Protein AF-A0A381J5M1-F1 (afdb_monomer)

pLDDT: mean 80.73, std 13.65, range [45.59, 96.25]

Sequence (325 aa):
MTDHTLWGILNHSKKQYETCSYYCNDKDKSRCNLIHEEKSCNSSGIMSLEFYENDLNDIVQHTKFDECWSVEAEVVNIADEIAQRHHDIEDGLEYNLILIDELVDEIKNSFKDCIIDEDKKRLEELKNKSKSIQLREYSAIIVNTLTSDVIRSSQERLESLKESLDIKTNENFYNNKIKIVNLSNKNCLNQLINFSPKVKREDKNFKKFLRDRVLNSFKAQRMDGVGNHIIKELFKAYIDNPQQLPDKTIISLYINLMSEGGLDEYKVNGKISVGKLRNKLQVDHNNRFRESNYINGLTRTICDYISGMTDRYAISEHRKLYNYK

Secondary structure (DSSP, 8-state):
--HHHHHHHHHHS-SEEEE-TTEEEETTEEEETTSSS--B-TTTTEEE-HHHHHHHHHHHHTS-GGG---HHHHHHHHHHHHHHHHHHHHHHHHTTSS-HHHHHHHHHHHSTTTS-HHHHHHHHHGGGS-HHHHHHHHHHHHHHHHHHHHHHHHHHHHHHHHHHTT--SHHHHHHTHHHHHHHH-TTTGGGTSS--HHHHHHHHHHHHHHIIIIITSHHHHHHHHHHHHHHHHHHHHHHH-GGGS-HHHHHHHHHHHS-TTTTGGGEETTEE-HHHHHHHHHHHHHHHTT-HHHHHHHHHHHHHHHHT--HHHHHHHHHHHH---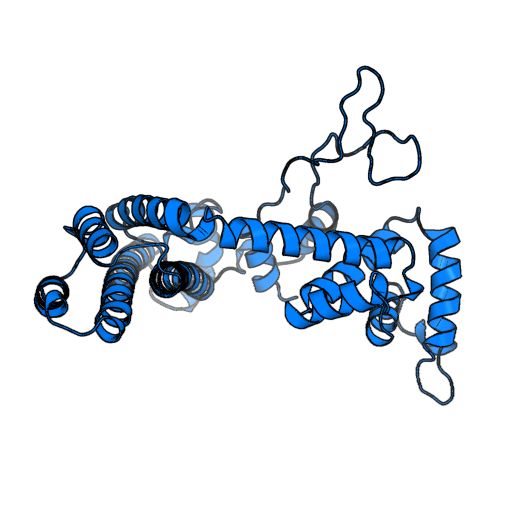

InterPro domains:
  IPR026875 Phosphohydrolase-associated domain [PF13286] (193-249)
  IPR026875 Phosphohydrolase-associated domain [PF13286] (281-320)

Foldseek 3Di:
DDLLVVLCCVLVDDQKDDFAPQFDPDPPARAGPVDPDRHGDPCNRIDGPVVCVPVVVVVVVPDPNLLSYDPVVLVVVLVVVLVVLLVLLLQCVVVVLDDLVRLLVLCCVLCVPQQDPVLVVVSVVLVPDDPVVSSVSSSVSSSCSQVVQLVVQLVVLVVVVCVVQVPDDPVSVSVCSNVVCVVQPSNRVSVNRHGDPSNVVSVVVVVVVSCVRRCVDPVNVVVVVVVVVLLVLLLVVCLVQVLVDDLVLLVQLCVQLDDPPPQVVQDDPNHGPSVVSSVVCVVCSVPVVVPPSSVVSSSVSSVVVSVPDDPVRSVVSSCVVPVPD

Radius of gyration: 25.66 Å; Cα contacts (8 Å, |Δi|>4): 251; chains: 1; bounding box: 63×53×66 Å

Structure (mmCIF, N/CA/C/O backbone):
data_AF-A0A381J5M1-F1
#
_entry.id   AF-A0A381J5M1-F1
#
loop_
_atom_site.group_PDB
_atom_site.id
_atom_site.type_symbol
_atom_site.label_atom_id
_atom_site.label_alt_id
_atom_site.label_comp_id
_atom_site.label_asym_id
_atom_site.label_entity_id
_atom_site.label_seq_id
_atom_site.pdbx_PDB_ins_code
_atom_site.Cartn_x
_atom_site.Cartn_y
_atom_site.Cartn_z
_atom_site.occupancy
_atom_site.B_iso_or_equiv
_atom_site.auth_seq_id
_atom_site.auth_comp_id
_atom_site.auth_asym_id
_atom_site.auth_atom_id
_atom_site.pdbx_PDB_model_num
ATOM 1 N N . MET A 1 1 ? 18.549 5.256 -2.650 1.00 63.69 1 MET A N 1
ATOM 2 C CA . MET A 1 1 ? 17.531 5.163 -1.575 1.00 63.69 1 MET A CA 1
ATOM 3 C C . MET A 1 1 ? 18.226 5.451 -0.258 1.00 63.69 1 MET A C 1
ATOM 5 O O . MET A 1 1 ? 19.412 5.169 -0.177 1.00 63.69 1 MET A O 1
ATOM 9 N N . THR A 1 2 ? 17.550 6.049 0.722 1.00 77.19 2 THR A N 1
ATOM 10 C CA . THR A 1 2 ? 18.156 6.265 2.046 1.00 77.19 2 THR A CA 1
ATOM 11 C C . THR A 1 2 ? 18.126 4.967 2.856 1.00 77.19 2 THR A C 1
ATOM 13 O O . THR A 1 2 ? 17.266 4.113 2.619 1.00 77.19 2 THR A O 1
ATOM 16 N N . ASP A 1 3 ? 19.016 4.835 3.840 1.00 77.62 3 ASP A N 1
ATOM 17 C CA . ASP A 1 3 ? 19.076 3.650 4.710 1.00 77.62 3 ASP A CA 1
ATOM 18 C C . ASP A 1 3 ? 17.757 3.418 5.468 1.00 77.62 3 ASP A C 1
ATOM 20 O O . ASP A 1 3 ? 17.333 2.282 5.652 1.00 77.62 3 ASP A O 1
ATOM 24 N N . HIS A 1 4 ? 17.042 4.494 5.819 1.00 78.31 4 HIS A N 1
ATOM 25 C CA . HIS A 1 4 ? 15.724 4.426 6.462 1.00 78.31 4 HIS A CA 1
ATOM 26 C C . HIS A 1 4 ? 14.651 3.849 5.528 1.00 78.31 4 HIS A C 1
ATOM 28 O O . HIS A 1 4 ? 13.838 3.027 5.944 1.00 78.31 4 HIS A O 1
ATOM 34 N N . THR A 1 5 ? 14.659 4.230 4.244 1.00 76.56 5 THR A N 1
ATOM 35 C CA . THR A 1 5 ? 13.740 3.655 3.248 1.00 76.56 5 THR A CA 1
ATOM 36 C C . THR A 1 5 ? 14.009 2.166 3.050 1.00 76.56 5 THR A C 1
ATOM 38 O O . THR A 1 5 ? 13.074 1.370 3.004 1.00 76.56 5 THR A O 1
ATOM 41 N N . LEU A 1 6 ? 15.283 1.778 2.965 1.00 73.44 6 LEU A N 1
ATOM 42 C CA . LEU A 1 6 ? 15.689 0.377 2.840 1.00 73.44 6 LEU A CA 1
ATOM 43 C C . LEU A 1 6 ? 15.287 -0.438 4.075 1.00 73.44 6 LEU A C 1
ATOM 45 O O . LEU A 1 6 ? 14.756 -1.540 3.929 1.00 73.44 6 LEU A O 1
ATOM 49 N N . TRP A 1 7 ? 15.467 0.128 5.273 1.00 77.44 7 TRP A N 1
ATOM 50 C CA . TRP A 1 7 ? 15.012 -0.471 6.525 1.00 77.44 7 TRP A CA 1
ATOM 51 C C . TRP A 1 7 ? 13.507 -0.715 6.535 1.00 77.44 7 TRP A C 1
ATOM 53 O O . TRP A 1 7 ? 13.072 -1.829 6.840 1.00 77.44 7 TRP A O 1
ATOM 63 N N . GLY A 1 8 ? 12.723 0.283 6.122 1.00 75.44 8 GLY A N 1
ATOM 64 C CA . GLY A 1 8 ? 11.273 0.161 6.024 1.00 75.44 8 GLY A CA 1
ATOM 65 C C . GLY A 1 8 ? 10.842 -0.945 5.055 1.00 75.44 8 GLY A C 1
ATOM 66 O O . GLY A 1 8 ? 10.082 -1.837 5.428 1.00 75.44 8 GLY A O 1
ATOM 67 N N . ILE A 1 9 ? 11.387 -0.955 3.833 1.00 74.06 9 ILE A N 1
ATOM 68 C CA . ILE A 1 9 ? 11.084 -1.997 2.836 1.00 74.06 9 ILE A CA 1
ATOM 69 C C . ILE A 1 9 ? 11.356 -3.389 3.417 1.00 74.06 9 ILE A C 1
ATOM 71 O O . ILE A 1 9 ? 10.528 -4.286 3.280 1.00 74.06 9 ILE A O 1
ATOM 75 N N . LEU A 1 10 ? 12.486 -3.567 4.099 1.00 72.62 10 LEU A N 1
ATOM 76 C CA . LEU A 1 10 ? 12.920 -4.867 4.596 1.00 72.62 10 LEU A CA 1
ATOM 77 C C . LEU A 1 10 ? 12.123 -5.420 5.778 1.00 72.62 10 LEU A C 1
ATOM 79 O O . LEU A 1 10 ? 11.992 -6.640 5.891 1.00 72.62 10 LEU A O 1
ATOM 83 N N . ASN A 1 11 ? 11.658 -4.548 6.671 1.00 72.94 11 ASN A N 1
ATOM 84 C CA . ASN A 1 11 ? 10.961 -4.960 7.891 1.00 72.94 11 ASN A CA 1
ATOM 85 C C . ASN A 1 11 ? 9.434 -4.963 7.727 1.00 72.94 11 ASN A C 1
ATOM 87 O O . ASN A 1 11 ? 8.755 -5.666 8.473 1.00 72.94 11 ASN A O 1
ATOM 91 N N . HIS A 1 12 ? 8.895 -4.252 6.730 1.00 70.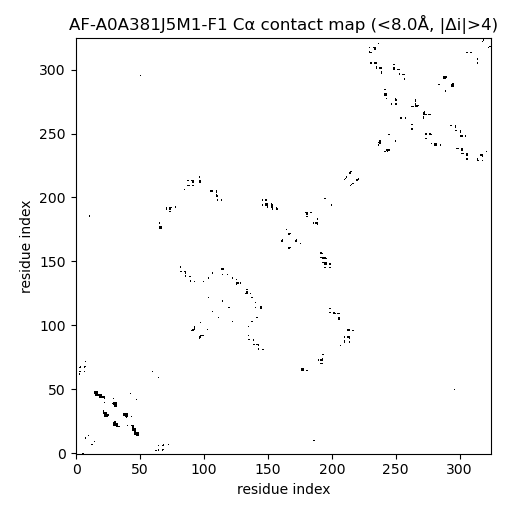12 12 HIS A N 1
ATOM 92 C CA . HIS A 1 12 ? 7.452 -4.212 6.462 1.00 70.12 12 HIS A CA 1
ATOM 93 C C . HIS A 1 12 ? 7.020 -5.001 5.211 1.00 70.12 12 HIS A C 1
ATOM 95 O O . HIS A 1 12 ? 5.828 -5.251 5.045 1.00 70.12 12 HIS A O 1
ATOM 101 N N . SER A 1 13 ? 7.947 -5.462 4.359 1.00 67.88 13 SER A N 1
ATOM 102 C CA . SER A 1 13 ? 7.616 -6.308 3.197 1.00 67.88 13 SER A CA 1
ATOM 103 C C . SER A 1 13 ? 7.874 -7.788 3.470 1.00 67.88 13 SER A C 1
ATOM 105 O O . SER A 1 13 ? 8.857 -8.172 4.107 1.00 67.88 13 SER A O 1
ATOM 107 N N . LYS A 1 14 ? 7.029 -8.661 2.913 1.00 64.62 14 LYS A N 1
ATOM 108 C CA . LYS A 1 14 ? 7.337 -10.096 2.858 1.00 64.62 14 LYS A CA 1
ATOM 109 C C . LYS A 1 14 ? 8.516 -10.314 1.907 1.00 64.62 14 LYS A C 1
ATOM 111 O O . LYS A 1 14 ? 8.480 -9.871 0.765 1.00 64.62 14 LYS A O 1
ATOM 116 N N . LYS A 1 15 ? 9.540 -11.037 2.365 1.00 61.69 15 LYS A N 1
ATOM 117 C CA . LYS A 1 15 ? 10.718 -11.400 1.550 1.00 61.69 15 LYS A CA 1
ATOM 118 C C . LYS A 1 15 ? 10.436 -12.502 0.521 1.00 61.69 15 LYS A C 1
ATOM 120 O O . LYS A 1 15 ? 11.218 -12.709 -0.399 1.00 61.69 15 LYS A O 1
ATOM 125 N N . GLN A 1 16 ? 9.319 -13.207 0.688 1.00 57.69 16 GLN A N 1
ATOM 126 C CA . GLN A 1 16 ? 8.879 -14.298 -0.174 1.00 57.69 16 GLN A CA 1
ATOM 127 C C . GLN A 1 16 ? 7.545 -13.927 -0.820 1.00 57.69 16 GLN A C 1
ATOM 129 O O . GLN A 1 16 ? 6.643 -13.431 -0.136 1.00 57.69 16 GLN A O 1
ATOM 134 N N . TYR A 1 17 ? 7.429 -14.169 -2.125 1.00 60.72 17 TYR A N 1
ATOM 135 C CA . TYR A 1 17 ? 6.159 -14.079 -2.838 1.00 60.72 17 TYR A CA 1
ATOM 136 C C . TYR A 1 17 ? 5.308 -15.343 -2.606 1.00 60.72 17 TYR A C 1
ATOM 138 O O . TYR A 1 17 ? 5.774 -16.337 -2.046 1.00 60.72 17 TYR A O 1
ATOM 146 N N . GLU A 1 18 ? 4.045 -15.301 -3.036 1.00 57.84 18 GLU A N 1
ATOM 147 C CA . GLU A 1 18 ? 3.166 -16.473 -3.096 1.00 57.84 18 GLU A CA 1
ATOM 148 C C . GLU A 1 18 ? 3.733 -17.560 -4.029 1.00 57.84 18 GLU A C 1
ATOM 150 O O . GLU A 1 18 ? 4.645 -17.329 -4.828 1.00 57.84 18 GLU A O 1
ATOM 155 N N . THR A 1 19 ? 3.215 -18.784 -3.930 1.00 56.62 19 THR A N 1
ATOM 156 C CA . THR A 1 19 ? 3.676 -19.880 -4.785 1.00 56.62 19 THR A CA 1
ATOM 157 C C . THR A 1 19 ? 3.413 -19.572 -6.263 1.00 56.62 19 THR A C 1
ATOM 159 O O . THR A 1 19 ? 2.358 -19.070 -6.654 1.00 56.62 19 THR A O 1
ATOM 162 N N . CYS A 1 20 ? 4.398 -19.858 -7.113 1.00 58.09 20 CYS A N 1
ATOM 163 C CA . CYS A 1 20 ? 4.333 -19.613 -8.546 1.00 58.09 20 CYS A CA 1
ATOM 164 C C . CYS A 1 20 ? 3.211 -20.449 -9.177 1.00 58.09 20 CYS A C 1
ATOM 166 O O . CYS A 1 20 ? 3.307 -21.671 -9.268 1.00 58.09 20 CYS A O 1
ATOM 168 N N . SER A 1 21 ? 2.172 -19.782 -9.682 1.00 55.50 21 SER A N 1
ATOM 169 C CA . SER A 1 21 ? 1.040 -20.424 -10.371 1.00 55.50 21 SER A CA 1
ATOM 170 C C . SER A 1 21 ? 1.404 -21.056 -11.723 1.00 55.50 21 SER A C 1
ATOM 172 O O . SER A 1 21 ? 0.620 -21.826 -12.271 1.00 55.50 21 SER A O 1
ATOM 174 N N . TYR A 1 22 ? 2.595 -20.764 -12.253 1.00 55.78 22 TYR A N 1
ATOM 175 C CA . TYR A 1 22 ? 3.130 -21.327 -13.498 1.00 55.78 22 TYR A CA 1
ATOM 176 C C . TYR A 1 22 ? 4.069 -22.523 -13.272 1.00 55.78 22 TYR A C 1
ATOM 178 O O . TYR A 1 22 ? 4.628 -23.041 -14.241 1.00 55.78 22 TYR A O 1
ATOM 186 N N . TYR A 1 23 ? 4.259 -22.940 -12.015 1.00 55.88 23 TYR A N 1
ATOM 187 C CA . TYR A 1 23 ? 5.015 -24.134 -11.649 1.00 55.88 23 TYR A CA 1
ATOM 188 C C . TYR A 1 23 ? 4.127 -25.374 -11.785 1.00 55.88 23 TYR A C 1
ATOM 190 O O . TYR A 1 23 ? 3.150 -25.528 -11.052 1.00 55.88 23 TYR A O 1
ATOM 198 N N . CYS A 1 24 ? 4.474 -26.276 -12.706 1.00 57.28 24 CYS A N 1
ATOM 199 C CA . CYS A 1 24 ? 3.825 -27.581 -12.815 1.00 57.28 24 CYS A CA 1
ATOM 200 C C . CYS A 1 24 ? 4.766 -28.673 -12.296 1.00 57.28 24 CYS A C 1
ATOM 202 O O . CYS A 1 24 ? 5.869 -28.851 -12.820 1.00 57.28 24 CYS A O 1
ATOM 204 N N . ASN A 1 25 ? 4.324 -29.407 -11.272 1.00 55.62 25 ASN A N 1
ATOM 205 C CA . ASN A 1 25 ? 5.066 -30.527 -10.701 1.00 55.62 25 ASN A CA 1
ATOM 206 C C . ASN A 1 25 ? 4.658 -31.832 -11.404 1.00 55.62 25 ASN A C 1
ATOM 208 O O . ASN A 1 25 ? 3.949 -32.661 -10.837 1.00 55.62 25 ASN A O 1
ATOM 212 N N . ASP A 1 26 ? 5.060 -31.993 -12.665 1.00 54.69 26 ASP A N 1
ATOM 213 C CA . ASP A 1 26 ? 4.953 -33.287 -13.342 1.00 54.69 26 ASP A CA 1
ATOM 214 C C . ASP A 1 26 ? 6.116 -34.178 -12.915 1.00 54.69 26 ASP A C 1
ATOM 216 O O . ASP A 1 26 ? 7.247 -33.705 -12.807 1.00 54.69 26 ASP A O 1
ATOM 220 N N . LYS A 1 27 ? 5.826 -35.468 -12.709 1.00 53.03 27 LYS A N 1
ATOM 221 C CA . LYS A 1 27 ? 6.643 -36.474 -12.002 1.00 53.03 27 LYS A CA 1
ATOM 222 C C . LYS A 1 27 ? 8.122 -36.611 -12.405 1.00 53.03 27 LYS A C 1
ATOM 224 O O . LYS A 1 27 ? 8.835 -37.272 -11.667 1.00 53.03 27 LYS A O 1
ATOM 229 N N . ASP A 1 28 ? 8.591 -35.955 -13.467 1.00 51.28 28 ASP A N 1
ATOM 230 C CA . ASP A 1 28 ? 10.002 -35.957 -13.880 1.00 51.28 28 ASP A CA 1
ATOM 231 C C . ASP A 1 28 ? 10.559 -34.594 -14.357 1.00 51.28 28 ASP A C 1
ATOM 233 O O . ASP A 1 28 ? 11.737 -34.513 -14.705 1.00 51.28 28 ASP A O 1
ATOM 237 N N . LYS A 1 29 ? 9.774 -33.500 -14.385 1.00 53.34 29 LYS A N 1
ATOM 238 C CA . LYS A 1 29 ? 10.274 -32.162 -14.779 1.00 53.34 29 LYS A CA 1
ATOM 239 C C . LYS A 1 29 ? 9.468 -31.026 -14.132 1.00 53.34 29 LYS A C 1
ATOM 241 O O . LYS A 1 29 ? 8.323 -30.784 -14.509 1.00 53.34 29 LYS A O 1
ATOM 246 N N . SER A 1 30 ? 10.114 -30.253 -13.257 1.00 56.00 30 SER A N 1
ATOM 247 C CA . SER A 1 30 ? 9.636 -28.961 -12.738 1.00 56.00 30 SER A CA 1
ATOM 248 C C . SER A 1 30 ? 9.525 -27.923 -13.862 1.00 56.00 30 SER A C 1
ATOM 250 O O . SER A 1 30 ? 10.460 -27.166 -14.072 1.00 56.00 30 SER A O 1
ATOM 252 N N . ARG A 1 31 ? 8.449 -27.868 -14.647 1.00 55.91 31 ARG A N 1
ATOM 253 C CA . ARG A 1 31 ? 8.387 -26.962 -15.816 1.00 55.91 31 ARG A CA 1
ATOM 254 C C . ARG A 1 31 ? 7.888 -25.562 -15.441 1.00 55.91 31 ARG A C 1
ATOM 256 O O . ARG A 1 31 ? 6.962 -25.424 -14.644 1.00 55.91 31 ARG A O 1
ATOM 263 N N . CYS A 1 32 ? 8.515 -24.536 -16.024 1.00 58.38 32 CYS A N 1
ATOM 264 C CA . CYS A 1 32 ? 8.128 -23.128 -15.898 1.00 58.38 32 CYS A CA 1
ATOM 265 C C . CYS A 1 32 ? 7.391 -22.667 -17.164 1.00 58.38 32 CYS A C 1
ATOM 267 O O . CYS A 1 32 ? 8.016 -22.534 -18.211 1.00 58.38 32 CYS A O 1
ATOM 269 N N . ASN A 1 33 ? 6.093 -22.362 -17.073 1.00 54.97 33 ASN A N 1
ATOM 270 C CA . ASN A 1 33 ? 5.303 -21.928 -18.241 1.00 54.97 33 ASN A CA 1
ATOM 271 C C . ASN A 1 33 ? 5.584 -20.482 -18.710 1.00 54.97 33 ASN A C 1
ATOM 273 O O . ASN A 1 33 ? 5.031 -20.053 -19.719 1.00 54.97 33 ASN A O 1
ATOM 277 N N . LEU A 1 34 ? 6.413 -19.719 -17.990 1.00 53.16 34 LEU A N 1
ATOM 278 C CA . LEU A 1 34 ? 6.858 -18.381 -18.407 1.00 53.16 34 LEU A CA 1
ATOM 279 C C . LEU A 1 34 ? 8.016 -18.444 -19.412 1.00 53.16 34 LEU A C 1
ATOM 281 O O . LEU A 1 34 ? 8.127 -17.590 -20.289 1.00 53.16 34 LEU A O 1
ATOM 285 N N . ILE A 1 35 ? 8.873 -19.460 -19.308 1.00 54.84 35 ILE A N 1
ATOM 286 C CA . ILE A 1 35 ? 10.046 -19.608 -20.169 1.00 54.84 35 ILE A CA 1
ATOM 287 C C . ILE A 1 35 ? 9.647 -20.517 -21.330 1.00 54.84 35 ILE A C 1
ATOM 289 O O . ILE A 1 35 ? 9.246 -21.655 -21.123 1.00 54.84 35 ILE A O 1
ATOM 293 N N . HIS A 1 36 ? 9.768 -20.026 -22.563 1.00 50.34 36 HIS A N 1
ATOM 294 C CA . HIS A 1 36 ? 9.376 -20.752 -23.781 1.00 50.34 36 HIS A CA 1
ATOM 295 C C . HIS A 1 36 ? 10.339 -21.913 -24.148 1.00 50.34 36 HIS A C 1
ATOM 297 O O . HIS A 1 36 ? 10.287 -22.442 -25.254 1.00 50.34 36 HIS A O 1
ATOM 303 N N . GLU A 1 37 ? 11.221 -22.324 -23.231 1.00 53.84 37 GLU A N 1
ATOM 304 C CA . GLU A 1 37 ? 12.152 -23.453 -23.365 1.00 53.84 37 GLU A CA 1
ATOM 305 C C . GLU A 1 37 ? 11.794 -24.528 -22.316 1.00 53.84 37 GLU A C 1
ATOM 307 O O . GLU A 1 37 ? 11.392 -24.190 -21.204 1.00 53.84 37 GLU A O 1
ATOM 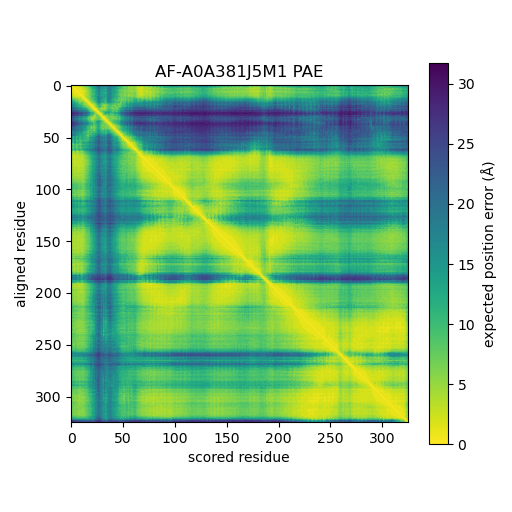312 N N . GLU A 1 38 ? 11.984 -25.821 -22.621 1.00 53.78 38 GLU A N 1
ATOM 313 C CA . GLU A 1 38 ? 11.810 -26.934 -21.663 1.00 53.78 38 GLU A CA 1
ATOM 314 C C . GLU A 1 38 ? 12.877 -26.923 -20.544 1.00 53.78 38 GLU A C 1
ATOM 316 O O . GLU A 1 38 ? 13.713 -27.822 -20.442 1.00 53.78 38 GLU A O 1
ATOM 321 N N . LYS A 1 39 ? 12.885 -25.899 -19.691 1.00 55.88 39 LYS A N 1
ATOM 322 C CA . LYS A 1 39 ? 13.798 -25.798 -18.549 1.00 55.88 39 LYS A CA 1
ATOM 323 C C . LYS A 1 39 ? 13.103 -26.131 -17.237 1.00 55.88 39 LYS A C 1
ATOM 325 O O . LYS A 1 39 ? 11.937 -25.791 -17.019 1.00 55.88 39 LYS A O 1
ATOM 330 N N . SER A 1 40 ? 13.859 -26.782 -16.356 1.00 55.41 40 SER A N 1
ATOM 331 C CA . SER A 1 40 ? 13.479 -26.993 -14.965 1.00 55.41 40 SER A CA 1
ATOM 332 C C . SER A 1 40 ? 13.454 -25.657 -14.211 1.00 55.41 40 SER A C 1
ATOM 334 O O . SER A 1 40 ? 14.374 -24.851 -14.334 1.00 55.41 40 SER A O 1
ATOM 336 N N . CYS A 1 41 ? 12.407 -25.405 -13.433 1.00 56.78 41 CYS A N 1
ATOM 337 C CA . CYS A 1 41 ? 12.256 -24.234 -12.584 1.00 56.78 41 CYS A CA 1
ATOM 338 C C . CYS A 1 41 ? 13.221 -24.339 -11.397 1.00 56.78 41 CYS A C 1
ATOM 340 O O . CYS A 1 41 ? 12.986 -25.119 -10.476 1.00 56.78 41 CYS A O 1
ATOM 342 N N . ASN A 1 42 ? 14.282 -23.529 -11.405 1.00 56.53 42 ASN A N 1
ATOM 343 C CA . ASN A 1 42 ? 15.280 -23.498 -10.329 1.00 56.53 42 ASN A CA 1
ATOM 344 C C . ASN A 1 42 ? 14.703 -23.020 -8.989 1.00 56.53 42 ASN A C 1
ATOM 346 O O . ASN A 1 42 ? 15.219 -23.366 -7.933 1.00 56.53 42 ASN A O 1
ATOM 350 N N . SER A 1 43 ? 13.609 -22.261 -9.025 1.00 55.25 43 SER A N 1
ATOM 351 C CA . SER A 1 43 ? 13.000 -21.659 -7.838 1.00 55.25 43 SER A CA 1
ATOM 352 C C . SER A 1 43 ? 11.984 -22.578 -7.142 1.00 55.25 43 SER A C 1
ATOM 354 O O . SER A 1 43 ? 11.336 -22.157 -6.192 1.00 55.25 43 SER A O 1
ATOM 356 N N . SER A 1 44 ? 11.805 -23.829 -7.603 1.00 57.50 44 SER A N 1
ATOM 357 C CA . SER A 1 44 ? 10.915 -24.843 -6.991 1.00 57.50 44 SER A CA 1
ATOM 358 C C . SER A 1 44 ? 9.492 -24.347 -6.668 1.00 57.50 44 SER A C 1
ATOM 360 O O . SER A 1 44 ? 8.864 -24.794 -5.711 1.00 57.50 44 SER A O 1
ATOM 362 N N . GLY A 1 45 ? 8.978 -23.389 -7.445 1.00 53.69 45 GLY A N 1
ATOM 363 C CA . GLY A 1 45 ? 7.658 -22.797 -7.225 1.00 53.69 45 GLY A CA 1
ATOM 364 C C . GLY A 1 45 ? 7.596 -21.681 -6.175 1.00 53.69 45 GLY A C 1
ATOM 365 O O . GLY A 1 45 ? 6.501 -21.203 -5.900 1.00 53.69 45 GLY A O 1
ATOM 366 N N . ILE A 1 46 ? 8.719 -21.219 -5.622 1.00 50.25 46 ILE A N 1
ATOM 367 C CA . ILE A 1 46 ? 8.793 -20.059 -4.723 1.00 50.25 46 ILE A CA 1
ATOM 368 C C . ILE A 1 46 ? 9.536 -18.943 -5.454 1.00 50.25 46 ILE A C 1
ATOM 370 O O . ILE A 1 46 ? 10.715 -19.082 -5.754 1.00 50.25 46 ILE A O 1
ATOM 374 N N . MET A 1 47 ? 8.865 -17.830 -5.758 1.00 47.56 47 MET A N 1
ATOM 375 C CA . MET A 1 47 ? 9.570 -16.646 -6.259 1.00 47.56 47 MET A CA 1
ATOM 376 C C . MET A 1 47 ? 10.151 -15.892 -5.059 1.00 47.56 47 MET A C 1
ATOM 378 O O . MET A 1 47 ? 9.419 -15.253 -4.299 1.00 47.56 47 MET A O 1
ATOM 382 N N . SER A 1 48 ? 11.461 -16.013 -4.852 1.00 50.44 48 SER A N 1
ATOM 383 C CA . SER A 1 48 ? 12.196 -15.155 -3.928 1.00 50.44 48 SER A CA 1
ATOM 384 C C . SER A 1 48 ? 12.582 -13.866 -4.642 1.00 50.44 48 SER A C 1
ATOM 386 O O . SER A 1 48 ? 12.861 -13.827 -5.842 1.00 50.44 48 SER A O 1
ATOM 388 N N . LEU A 1 49 ? 12.595 -12.779 -3.884 1.00 51.38 49 LEU A N 1
ATOM 389 C CA . LEU A 1 49 ? 13.163 -11.513 -4.311 1.00 51.38 49 LEU A CA 1
ATOM 390 C C . LEU A 1 49 ? 14.702 -11.612 -4.272 1.00 51.38 49 LEU A C 1
ATOM 392 O O . LEU A 1 49 ? 15.345 -10.874 -3.537 1.00 51.38 49 LEU A O 1
ATOM 396 N N . GLU A 1 50 ? 15.302 -12.529 -5.038 1.00 47.09 50 GLU A N 1
ATOM 397 C CA . GLU A 1 50 ? 16.758 -12.786 -5.072 1.00 47.09 50 GLU A CA 1
ATOM 398 C C . GLU A 1 50 ? 17.584 -11.511 -5.325 1.00 47.09 50 GLU A C 1
ATOM 400 O O . GLU A 1 50 ? 18.683 -11.363 -4.795 1.00 47.09 50 GLU A O 1
ATOM 405 N N . PHE A 1 51 ? 17.022 -10.556 -6.077 1.00 48.72 51 PHE A N 1
ATOM 406 C CA . PHE A 1 51 ? 17.576 -9.208 -6.249 1.00 48.72 51 PHE A CA 1
ATOM 407 C C . PHE A 1 51 ? 17.821 -8.510 -4.905 1.00 48.72 51 PHE A C 1
ATOM 409 O O . PHE A 1 51 ? 18.886 -7.960 -4.654 1.00 48.72 51 PHE A O 1
ATOM 416 N N . TYR A 1 52 ? 16.835 -8.574 -4.015 1.00 51.78 52 TYR A N 1
ATOM 417 C CA . TYR A 1 52 ? 16.954 -8.038 -2.674 1.00 51.78 52 TYR A CA 1
ATOM 418 C C . TYR A 1 52 ? 17.886 -8.922 -1.837 1.00 51.78 52 TYR A C 1
ATOM 420 O O . TYR A 1 52 ? 18.744 -8.386 -1.163 1.00 51.78 52 TYR A O 1
ATOM 428 N N . GLU A 1 53 ? 17.814 -10.252 -1.885 1.00 52.62 53 GLU A N 1
ATOM 429 C CA . GLU A 1 53 ? 18.685 -11.089 -1.035 1.00 52.62 53 GLU A CA 1
ATOM 430 C C . GLU A 1 53 ? 20.191 -10.904 -1.292 1.00 52.62 53 GLU A C 1
ATOM 432 O O . GLU A 1 53 ? 20.954 -10.854 -0.327 1.00 52.62 53 GLU A O 1
ATOM 437 N N . ASN A 1 54 ? 20.621 -10.752 -2.548 1.00 54.28 54 ASN A N 1
ATOM 438 C CA . ASN A 1 54 ? 22.042 -10.596 -2.872 1.00 54.28 54 ASN A CA 1
ATOM 439 C C . ASN A 1 54 ? 22.544 -9.159 -2.652 1.00 54.28 54 ASN A C 1
ATOM 441 O O . ASN A 1 54 ? 23.533 -8.973 -1.948 1.00 54.28 54 ASN A O 1
ATOM 445 N N . ASP A 1 55 ? 21.830 -8.143 -3.152 1.00 54.47 55 ASP A N 1
ATOM 446 C CA . ASP A 1 55 ? 22.269 -6.744 -3.023 1.00 54.47 55 ASP A CA 1
ATOM 447 C C . ASP A 1 55 ? 21.999 -6.165 -1.617 1.00 54.47 55 ASP A C 1
ATOM 449 O O . ASP A 1 55 ? 22.705 -5.265 -1.159 1.00 54.47 55 ASP A O 1
ATOM 453 N N . LEU A 1 56 ? 21.003 -6.677 -0.874 1.00 56.62 56 LEU A N 1
ATOM 454 C CA . LEU A 1 56 ? 20.746 -6.215 0.497 1.00 56.62 56 LEU A CA 1
ATOM 455 C C . LEU A 1 56 ? 21.794 -6.690 1.489 1.00 56.62 56 LEU A C 1
ATOM 457 O O . LEU A 1 56 ? 22.003 -5.996 2.477 1.00 56.62 56 LEU A O 1
ATOM 461 N N . ASN A 1 57 ? 22.414 -7.854 1.290 1.00 57.44 57 ASN A N 1
ATOM 462 C CA . ASN A 1 57 ? 23.444 -8.314 2.219 1.00 57.44 57 ASN A CA 1
ATOM 463 C C . ASN A 1 57 ? 24.637 -7.352 2.214 1.00 57.44 57 ASN A C 1
ATOM 465 O O . ASN A 1 57 ? 25.119 -6.996 3.288 1.00 57.44 57 ASN A O 1
ATOM 469 N N . ASP A 1 58 ? 25.017 -6.841 1.044 1.00 57.69 58 ASP A N 1
ATOM 470 C CA . ASP A 1 58 ? 26.052 -5.815 0.917 1.00 57.69 58 ASP A CA 1
ATOM 471 C C . ASP A 1 58 ? 25.588 -4.472 1.515 1.00 57.69 58 ASP A C 1
ATOM 473 O O . ASP A 1 58 ? 26.312 -3.846 2.290 1.00 57.69 58 ASP A O 1
ATOM 477 N N . ILE A 1 59 ? 24.343 -4.049 1.258 1.00 57.78 59 ILE A N 1
ATOM 478 C CA . ILE A 1 59 ? 23.778 -2.807 1.827 1.00 57.78 59 ILE A CA 1
ATOM 479 C C . ILE A 1 59 ? 23.703 -2.859 3.364 1.00 57.78 59 ILE A C 1
ATOM 481 O O . ILE A 1 59 ? 24.048 -1.888 4.041 1.00 57.78 59 ILE A O 1
ATOM 485 N N . VAL A 1 60 ? 23.255 -3.980 3.932 1.00 61.47 60 VAL A N 1
ATOM 486 C CA . VAL A 1 60 ? 23.101 -4.173 5.383 1.00 61.47 60 VAL A CA 1
ATOM 487 C C . VAL A 1 60 ? 24.464 -4.276 6.071 1.00 61.47 60 VAL A C 1
ATOM 489 O O . VAL A 1 60 ? 24.606 -3.792 7.190 1.00 61.47 60 VAL A O 1
ATOM 492 N N . GLN A 1 61 ? 25.480 -4.851 5.418 1.00 59.72 61 GLN A N 1
ATOM 493 C CA . GLN A 1 61 ? 26.837 -4.948 5.974 1.00 59.72 61 GLN A CA 1
ATOM 494 C C . GLN A 1 61 ? 27.595 -3.610 5.981 1.00 59.72 61 GLN A C 1
ATOM 496 O O . GLN A 1 61 ? 28.485 -3.419 6.811 1.00 59.72 61 GLN A O 1
ATOM 501 N N . HIS A 1 62 ? 27.241 -2.673 5.098 1.00 53.97 62 HIS A N 1
ATOM 502 C CA . HIS A 1 62 ? 27.933 -1.387 4.951 1.00 53.97 62 HIS A CA 1
ATOM 503 C C . HIS A 1 62 ? 27.213 -0.185 5.588 1.00 53.97 62 HIS A C 1
ATOM 505 O O . HIS A 1 62 ? 27.689 0.944 5.461 1.00 53.97 62 HIS A O 1
ATOM 511 N N . THR A 1 63 ? 26.102 -0.396 6.302 1.00 59.69 63 THR A N 1
ATOM 512 C CA . THR A 1 63 ? 25.304 0.684 6.912 1.00 59.69 63 THR A CA 1
ATOM 513 C C . THR A 1 63 ? 25.009 0.416 8.390 1.00 59.69 63 THR A C 1
ATOM 515 O O . THR A 1 63 ? 25.010 -0.724 8.850 1.00 59.69 63 THR A O 1
ATOM 518 N N . LYS A 1 64 ? 24.721 1.471 9.170 1.00 66.38 64 LYS A N 1
ATOM 519 C CA . LYS A 1 64 ? 24.197 1.352 10.548 1.00 66.38 64 LYS A CA 1
ATOM 520 C C . LYS A 1 64 ? 22.716 0.953 10.537 1.00 66.38 64 LYS A C 1
ATOM 522 O O . LYS A 1 64 ? 21.872 1.611 11.140 1.00 66.38 64 LYS A O 1
ATOM 527 N N . PHE A 1 65 ? 22.398 -0.110 9.811 1.00 72.31 65 PHE A N 1
ATOM 528 C CA . PHE A 1 65 ? 21.041 -0.472 9.428 1.00 72.31 65 PHE A CA 1
ATOM 529 C C . PHE A 1 65 ? 20.096 -0.633 10.630 1.00 72.31 65 PHE A C 1
ATOM 531 O O . PHE A 1 65 ? 18.961 -0.167 10.591 1.00 72.31 65 PHE A O 1
ATOM 538 N N . ASP A 1 66 ? 20.569 -1.208 11.740 1.00 73.06 66 ASP A N 1
ATOM 539 C CA . ASP A 1 66 ? 19.767 -1.400 12.959 1.00 73.06 66 ASP A CA 1
ATOM 540 C C . ASP A 1 66 ? 19.421 -0.081 13.698 1.00 73.06 66 ASP A C 1
ATOM 542 O O . ASP A 1 66 ? 18.590 -0.077 14.606 1.00 73.06 66 ASP A O 1
ATOM 546 N N . GLU A 1 67 ? 19.998 1.060 13.302 1.00 77.31 67 GLU A N 1
ATOM 547 C CA . GLU A 1 67 ? 19.651 2.399 13.810 1.00 77.31 67 GLU A CA 1
ATOM 548 C C . GLU A 1 67 ? 18.653 3.153 12.898 1.00 77.31 67 GLU A C 1
ATOM 550 O O . GLU A 1 67 ? 18.140 4.212 13.277 1.00 77.31 67 GLU A O 1
ATOM 555 N N . CYS A 1 68 ? 18.348 2.623 11.707 1.00 81.75 68 CYS A N 1
ATOM 556 C CA . CYS A 1 68 ? 17.623 3.325 10.638 1.00 81.75 68 CYS A CA 1
ATOM 557 C C . CYS A 1 68 ? 16.085 3.251 10.727 1.00 81.75 68 CYS A C 1
ATOM 559 O O . CYS A 1 68 ? 15.394 3.516 9.746 1.00 81.75 68 CYS A O 1
ATOM 561 N N . TRP A 1 69 ? 15.534 2.925 11.895 1.00 83.12 69 TRP A N 1
ATOM 562 C CA . TRP A 1 69 ? 14.094 2.979 12.170 1.00 83.12 69 TRP A CA 1
ATOM 563 C C . TRP A 1 69 ? 13.701 4.310 12.827 1.00 83.12 69 TRP A C 1
ATOM 565 O O . TRP A 1 69 ? 14.541 4.992 13.429 1.00 83.12 69 TRP A O 1
ATOM 575 N N . SER A 1 70 ? 12.423 4.688 12.746 1.00 85.25 70 SER A N 1
ATOM 576 C CA . SER A 1 70 ? 11.886 5.873 13.423 1.00 85.25 70 SER A CA 1
ATOM 577 C C . SER A 1 70 ? 10.478 5.634 13.966 1.00 85.25 70 SER A C 1
ATOM 579 O O . SER A 1 70 ? 9.731 4.807 13.448 1.00 85.25 70 SER A O 1
ATOM 581 N N . VAL A 1 71 ? 10.111 6.367 15.019 1.00 86.94 71 VAL A N 1
ATOM 582 C CA . VAL A 1 71 ? 8.762 6.295 15.604 1.00 86.94 71 VAL A CA 1
ATOM 583 C C . VAL A 1 71 ? 7.741 6.902 14.641 1.00 86.94 71 VAL A C 1
ATOM 585 O O . VAL A 1 71 ? 6.627 6.407 14.518 1.00 86.94 71 VAL A O 1
ATOM 588 N N . GLU A 1 72 ? 8.136 7.934 13.899 1.00 89.56 72 GLU A N 1
ATOM 589 C CA . GLU A 1 72 ? 7.323 8.585 12.877 1.00 89.56 72 GLU A CA 1
ATOM 590 C C . GLU A 1 72 ? 6.932 7.619 11.755 1.00 89.56 72 GLU A C 1
ATOM 592 O O . GLU A 1 72 ? 5.805 7.683 11.273 1.00 89.56 72 GLU A O 1
ATOM 597 N N . ALA A 1 73 ? 7.820 6.697 11.362 1.00 85.94 73 ALA A N 1
ATOM 598 C CA . ALA A 1 73 ? 7.490 5.673 10.373 1.00 85.94 73 ALA A CA 1
ATOM 599 C C . ALA A 1 73 ? 6.384 4.733 10.881 1.00 85.94 73 ALA A C 1
ATOM 601 O O . ALA A 1 73 ? 5.465 4.412 10.131 1.00 85.94 73 ALA A O 1
ATOM 602 N N . GLU A 1 74 ? 6.410 4.363 12.166 1.00 86.19 74 GLU A N 1
ATOM 603 C CA . GLU A 1 74 ? 5.343 3.564 12.783 1.00 86.19 74 GLU A CA 1
ATOM 604 C C . GLU A 1 74 ? 4.024 4.341 12.898 1.00 86.19 74 GLU A C 1
ATOM 606 O O . GLU A 1 74 ? 2.951 3.774 12.689 1.00 86.19 74 GLU A O 1
ATOM 611 N N . VAL A 1 75 ? 4.086 5.652 13.164 1.00 91.75 75 VAL A N 1
ATOM 612 C CA . VAL A 1 75 ? 2.904 6.529 13.129 1.00 91.75 75 VAL A CA 1
ATOM 613 C C . VAL A 1 75 ? 2.295 6.566 11.727 1.00 91.75 75 VAL A C 1
ATOM 615 O O . VAL A 1 75 ? 1.080 6.446 11.591 1.00 91.75 75 VAL A O 1
ATOM 618 N N . VAL A 1 76 ? 3.114 6.694 10.679 1.00 91.00 76 VAL A N 1
ATOM 619 C CA . VAL A 1 76 ? 2.635 6.657 9.287 1.00 91.00 76 VAL A CA 1
ATOM 620 C C . VAL A 1 76 ? 2.007 5.299 8.964 1.00 91.00 76 VAL A C 1
ATOM 622 O O . VAL A 1 76 ? 0.919 5.258 8.398 1.00 91.00 76 VAL A O 1
ATOM 625 N N . ASN A 1 77 ? 2.640 4.201 9.381 1.00 87.69 77 ASN A N 1
ATOM 626 C CA . ASN A 1 77 ? 2.143 2.841 9.174 1.00 87.69 77 ASN A CA 1
ATOM 627 C C . ASN A 1 77 ? 0.759 2.616 9.821 1.00 87.69 77 ASN A C 1
ATOM 629 O O . ASN A 1 77 ? -0.165 2.137 9.168 1.00 87.69 77 ASN A O 1
ATOM 633 N N . ILE A 1 78 ? 0.571 3.002 11.092 1.00 91.12 78 ILE A N 1
ATOM 634 C CA . ILE A 1 78 ? -0.735 2.849 11.757 1.00 91.12 78 ILE A CA 1
ATOM 635 C C . ILE A 1 78 ? -1.788 3.829 11.216 1.00 91.12 78 ILE A C 1
ATOM 637 O O . ILE A 1 78 ? -2.973 3.498 11.186 1.00 91.12 78 ILE A O 1
ATOM 641 N N . ALA A 1 79 ? -1.377 5.024 10.780 1.00 93.62 79 ALA A N 1
ATOM 642 C CA . ALA A 1 79 ? -2.278 6.000 10.179 1.00 93.62 79 ALA A CA 1
ATOM 643 C C . ALA A 1 79 ? -2.823 5.509 8.831 1.00 93.62 79 ALA A C 1
ATOM 645 O O . ALA A 1 79 ? -4.018 5.659 8.584 1.00 93.62 79 ALA A O 1
ATOM 646 N N . ASP A 1 80 ? -1.983 4.879 8.003 1.00 93.25 80 ASP A N 1
ATOM 647 C CA . ASP A 1 80 ? -2.396 4.252 6.741 1.00 93.25 80 ASP A CA 1
ATOM 648 C C . ASP A 1 80 ? -3.417 3.133 6.981 1.00 93.25 80 ASP A C 1
ATOM 650 O O . ASP A 1 80 ? -4.471 3.083 6.351 1.00 93.25 80 ASP A O 1
ATOM 654 N N . GLU A 1 81 ? -3.182 2.299 7.997 1.00 91.50 81 GLU A N 1
ATOM 655 C CA . GLU A 1 81 ? -4.141 1.283 8.420 1.00 91.50 81 GLU A CA 1
ATOM 656 C C . GLU A 1 81 ? -5.499 1.920 8.823 1.00 91.50 81 GLU A C 1
ATOM 658 O O . GLU A 1 81 ? -6.554 1.493 8.342 1.00 91.50 81 GLU A O 1
ATOM 663 N N . ILE A 1 82 ? -5.519 2.972 9.649 1.00 93.50 82 ILE A N 1
ATOM 664 C CA . ILE A 1 82 ? -6.772 3.666 10.022 1.00 93.50 82 ILE A CA 1
ATOM 665 C C . ILE A 1 82 ? -7.456 4.295 8.794 1.00 93.50 82 ILE A C 1
ATOM 667 O O . ILE A 1 82 ? -8.679 4.198 8.657 1.00 93.50 82 ILE A O 1
ATOM 671 N N . ALA A 1 83 ? -6.691 4.899 7.883 1.00 93.00 83 ALA A N 1
ATOM 672 C CA . ALA A 1 83 ? -7.214 5.473 6.646 1.00 93.00 83 ALA A CA 1
ATOM 673 C C . ALA A 1 83 ? -7.823 4.401 5.728 1.00 93.00 83 ALA A C 1
ATOM 675 O O . ALA A 1 83 ? -8.891 4.616 5.157 1.00 93.00 83 ALA A O 1
ATOM 676 N N . GLN A 1 84 ? -7.223 3.209 5.655 1.00 90.75 84 GLN A N 1
ATOM 677 C CA . GLN A 1 84 ? -7.797 2.077 4.928 1.00 90.75 84 GLN A CA 1
ATOM 678 C C . GLN A 1 84 ? -9.186 1.708 5.471 1.00 90.75 84 GLN A C 1
ATOM 680 O O . GLN A 1 84 ? -10.106 1.481 4.692 1.00 90.75 84 GLN A O 1
ATOM 685 N N . ARG A 1 85 ? -9.375 1.720 6.802 1.00 90.69 85 ARG A N 1
ATOM 686 C CA . ARG A 1 85 ? -10.695 1.467 7.419 1.00 90.69 85 ARG A CA 1
ATOM 687 C C . ARG A 1 85 ? -11.723 2.504 6.985 1.00 90.69 85 ARG A C 1
ATOM 689 O O . ARG A 1 85 ? -12.859 2.148 6.690 1.00 90.69 85 ARG A O 1
ATOM 696 N N . HIS A 1 86 ? -11.322 3.772 6.959 1.00 90.06 86 HIS A N 1
ATOM 697 C CA . HIS A 1 86 ? -12.174 4.872 6.523 1.00 90.06 86 HIS A CA 1
ATOM 698 C C . HIS A 1 86 ? -12.645 4.676 5.073 1.00 90.06 86 HIS A C 1
ATOM 700 O O . HIS A 1 86 ? -13.850 4.710 4.823 1.00 90.06 86 HIS A O 1
ATOM 706 N N . HIS A 1 87 ? -11.718 4.389 4.154 1.00 88.44 87 HIS A N 1
ATOM 707 C CA . HIS A 1 87 ? -12.031 4.155 2.743 1.00 88.44 87 HIS A CA 1
ATOM 708 C C . HIS A 1 87 ? -12.894 2.909 2.522 1.00 88.44 87 HIS A C 1
ATOM 710 O O . HIS A 1 87 ? -13.894 2.993 1.818 1.00 88.44 87 HIS A O 1
ATOM 716 N N . ASP A 1 88 ? -12.588 1.788 3.184 1.00 89.62 88 ASP A N 1
ATOM 717 C CA . ASP A 1 88 ? -13.381 0.557 3.063 1.00 89.62 88 ASP A CA 1
ATOM 718 C C . ASP A 1 88 ? -14.840 0.766 3.517 1.00 89.62 88 ASP A C 1
ATOM 720 O O . ASP A 1 88 ? -15.772 0.234 2.907 1.00 89.62 88 ASP A O 1
ATOM 724 N N . ILE A 1 89 ? -15.061 1.550 4.582 1.00 88.69 89 ILE A N 1
ATOM 725 C CA . ILE A 1 89 ? -16.407 1.918 5.048 1.00 88.69 89 ILE A CA 1
ATOM 726 C C . ILE A 1 89 ? -17.118 2.790 4.008 1.00 88.69 89 ILE A C 1
ATOM 728 O O . ILE A 1 89 ? -18.278 2.524 3.682 1.00 88.69 89 ILE A O 1
ATOM 732 N N . GLU A 1 90 ? -16.452 3.833 3.505 1.00 86.56 90 GLU A N 1
ATOM 733 C CA . GLU A 1 90 ? -17.036 4.742 2.515 1.00 86.56 90 GLU A CA 1
ATOM 734 C C . GLU A 1 90 ? -17.406 4.001 1.227 1.00 86.56 90 GLU A C 1
ATOM 736 O O . GLU A 1 90 ? -18.566 4.059 0.816 1.00 86.56 90 GLU A O 1
ATOM 741 N N . ASP A 1 91 ? -16.485 3.211 0.670 1.00 85.94 91 ASP A N 1
ATOM 742 C CA . ASP A 1 91 ? -16.715 2.393 -0.523 1.00 85.94 91 ASP A CA 1
ATOM 743 C C . ASP A 1 91 ? -17.840 1.378 -0.292 1.00 85.94 91 ASP A C 1
ATOM 745 O O . ASP A 1 91 ? -18.753 1.224 -1.114 1.00 85.94 91 ASP A O 1
ATOM 749 N N . GLY A 1 92 ? -17.821 0.693 0.855 1.00 87.62 92 GLY A N 1
ATOM 750 C CA . GLY A 1 92 ? -18.846 -0.280 1.212 1.00 87.62 92 GLY A CA 1
ATOM 751 C C . GLY A 1 92 ? -20.252 0.320 1.209 1.00 87.62 92 GLY A C 1
ATOM 752 O O . GLY A 1 92 ? -21.201 -0.311 0.733 1.00 87.62 92 GLY A O 1
ATOM 753 N N . LEU A 1 93 ? -20.396 1.554 1.685 1.00 84.81 93 LEU A N 1
ATOM 754 C CA . LEU A 1 93 ? -21.682 2.237 1.748 1.00 84.81 93 LEU A CA 1
ATOM 755 C C . LEU A 1 93 ? -22.066 2.926 0.428 1.00 84.81 93 LEU A C 1
ATOM 757 O O . LEU A 1 93 ? -23.235 2.869 0.032 1.00 84.81 93 LEU A O 1
ATOM 761 N N . GLU A 1 94 ? -21.115 3.560 -0.263 1.00 83.69 94 GLU A N 1
ATOM 762 C CA . GLU A 1 94 ? -21.334 4.251 -1.540 1.00 83.69 94 GLU A CA 1
ATOM 763 C C . GLU A 1 94 ? -21.797 3.272 -2.623 1.00 83.69 94 GLU A C 1
ATOM 765 O O . GLU A 1 94 ? -22.790 3.511 -3.319 1.00 83.69 94 GLU A O 1
ATOM 770 N N . TYR A 1 95 ? -21.155 2.104 -2.702 1.00 84.38 95 TYR A N 1
ATOM 771 C CA . TYR A 1 95 ? -21.529 1.057 -3.650 1.00 84.38 95 TYR A CA 1
ATOM 772 C C . TYR A 1 95 ? -22.706 0.185 -3.183 1.00 84.38 95 TYR A C 1
ATOM 774 O O . TYR A 1 95 ? -23.060 -0.765 -3.892 1.00 84.38 95 TYR A O 1
ATOM 782 N N . ASN A 1 96 ? -23.339 0.520 -2.047 1.00 85.50 96 ASN A N 1
ATOM 783 C CA . ASN A 1 96 ? -24.401 -0.247 -1.378 1.00 85.50 96 ASN A CA 1
ATOM 784 C C . ASN A 1 96 ? -24.034 -1.731 -1.166 1.00 85.50 96 ASN A C 1
ATOM 786 O O . ASN A 1 96 ? -24.881 -2.612 -1.312 1.00 85.50 96 ASN A O 1
ATOM 790 N N . LEU A 1 97 ? -22.765 -2.011 -0.861 1.00 87.19 97 LEU A N 1
ATOM 791 C CA . LEU A 1 97 ? -22.286 -3.344 -0.479 1.00 87.19 97 LEU A CA 1
ATOM 792 C C . LEU A 1 97 ? -22.585 -3.647 0.995 1.00 87.19 97 LEU A C 1
ATOM 794 O O . LEU A 1 97 ? -22.748 -4.808 1.365 1.00 87.19 97 LEU A O 1
ATOM 798 N N . ILE A 1 98 ? -22.682 -2.599 1.814 1.00 87.50 98 ILE A N 1
ATOM 799 C CA . ILE A 1 98 ? -23.041 -2.646 3.230 1.00 87.50 98 ILE A CA 1
ATOM 800 C C . ILE A 1 98 ? -24.268 -1.756 3.445 1.00 87.50 98 ILE A C 1
ATOM 802 O O . ILE A 1 98 ? -24.336 -0.630 2.947 1.00 87.50 98 ILE A O 1
ATOM 806 N N . LEU A 1 99 ? -25.256 -2.261 4.186 1.00 87.00 99 LEU A N 1
ATOM 807 C CA . LEU A 1 99 ? -26.388 -1.452 4.634 1.00 87.00 99 LEU A CA 1
ATOM 808 C C . LEU A 1 99 ? -25.994 -0.648 5.876 1.00 87.00 99 LEU A C 1
ATOM 810 O O . LEU A 1 99 ? -25.238 -1.125 6.715 1.00 87.00 99 LEU A O 1
ATOM 814 N N . ILE A 1 100 ? -26.537 0.561 6.023 1.00 82.50 100 ILE A N 1
ATOM 815 C CA . ILE A 1 100 ? -26.195 1.426 7.162 1.00 82.50 100 ILE A CA 1
ATOM 816 C C . ILE A 1 100 ? -26.526 0.751 8.490 1.00 82.50 100 ILE A C 1
ATOM 818 O O . ILE A 1 100 ? -25.667 0.712 9.361 1.00 82.50 100 ILE A O 1
ATOM 822 N N . ASP A 1 101 ? -27.724 0.185 8.633 1.00 82.62 101 ASP A N 1
ATOM 823 C CA . ASP A 1 101 ? -28.130 -0.468 9.882 1.00 82.62 101 ASP A CA 1
ATOM 824 C C . ASP A 1 101 ? -27.199 -1.634 10.244 1.00 82.62 101 ASP A C 1
ATOM 826 O O . ASP A 1 101 ? -26.789 -1.764 11.394 1.00 82.62 101 ASP A O 1
ATOM 830 N N . GLU A 1 102 ? -26.777 -2.410 9.241 1.00 88.38 102 GLU A N 1
ATOM 831 C CA . GLU A 1 102 ? -25.804 -3.492 9.410 1.00 88.38 102 GLU A CA 1
ATOM 832 C C . GLU A 1 102 ? -24.452 -2.962 9.907 1.00 88.38 102 GLU A C 1
ATOM 834 O O . GLU A 1 102 ? -23.879 -3.513 10.845 1.00 88.38 102 GLU A O 1
ATOM 839 N N . LEU A 1 103 ? -23.957 -1.866 9.322 1.00 87.06 103 LEU A N 1
ATOM 840 C CA . LEU A 1 103 ? -22.718 -1.234 9.770 1.00 87.06 103 LEU A CA 1
ATOM 841 C C . LEU A 1 103 ? -22.838 -0.720 11.209 1.00 87.06 103 LEU A C 1
ATOM 843 O O . LEU A 1 103 ? -21.913 -0.898 11.995 1.00 87.06 103 LEU A O 1
ATOM 847 N N . VAL A 1 104 ? -23.958 -0.088 11.571 1.00 82.12 104 VAL A N 1
ATOM 848 C CA . VAL A 1 104 ? -24.173 0.415 12.936 1.00 82.12 104 VAL A CA 1
ATOM 849 C C . VAL A 1 104 ? -24.140 -0.719 13.947 1.00 82.12 104 VAL A C 1
ATOM 851 O O . VAL A 1 104 ? -23.506 -0.582 14.996 1.00 82.12 104 VAL A O 1
ATOM 854 N N . ASP A 1 105 ? -24.827 -1.817 13.648 1.00 85.50 105 ASP A N 1
ATOM 855 C CA . ASP A 1 105 ? -24.861 -2.979 14.524 1.00 85.50 105 ASP A CA 1
ATOM 856 C C . ASP A 1 105 ? -23.463 -3.584 14.664 1.00 85.50 105 ASP A C 1
ATOM 858 O O . ASP A 1 105 ? -23.022 -3.855 15.783 1.00 85.50 105 ASP A O 1
ATOM 862 N N . GLU A 1 106 ? -22.712 -3.693 13.568 1.00 88.88 106 GLU A N 1
ATOM 863 C CA . GLU A 1 106 ? -21.347 -4.210 13.601 1.00 88.88 106 GLU A CA 1
ATOM 864 C C . GLU A 1 106 ? -20.391 -3.301 14.390 1.00 88.88 106 GLU A C 1
ATOM 866 O O . GLU A 1 106 ? -19.617 -3.790 15.213 1.00 88.88 106 GLU A O 1
ATOM 871 N N . ILE A 1 107 ? -20.482 -1.975 14.225 1.00 85.50 107 ILE A N 1
ATOM 872 C CA . ILE A 1 107 ? -19.694 -1.001 14.999 1.00 85.50 107 ILE A CA 1
ATOM 873 C C . ILE A 1 107 ? -20.005 -1.133 16.494 1.00 85.50 107 ILE A C 1
ATOM 875 O O . ILE A 1 107 ? -19.091 -1.172 17.323 1.00 85.50 107 ILE A O 1
ATOM 879 N N . LYS A 1 108 ? -21.290 -1.229 16.854 1.00 83.06 108 LYS A N 1
ATOM 880 C CA . LYS A 1 108 ? -21.722 -1.385 18.249 1.00 83.06 108 LYS A CA 1
ATOM 881 C C . LYS A 1 108 ? -21.283 -2.714 18.848 1.00 83.06 108 LYS A C 1
ATOM 883 O O . LYS A 1 108 ? -20.958 -2.746 20.032 1.00 83.06 108 LYS A O 1
ATOM 888 N N . ASN A 1 109 ? -21.272 -3.784 18.059 1.00 85.38 109 ASN A N 1
ATOM 889 C CA . ASN A 1 109 ? -20.857 -5.110 18.503 1.00 85.38 109 ASN A CA 1
ATOM 890 C C . ASN A 1 109 ? -19.337 -5.199 18.664 1.00 85.38 109 ASN A C 1
ATOM 892 O O . ASN A 1 109 ? -18.867 -5.650 19.707 1.00 85.38 109 ASN A O 1
ATOM 896 N N . SER A 1 110 ? -18.582 -4.720 17.673 1.00 84.62 110 SER A N 1
ATOM 897 C CA . SER A 1 110 ? -17.119 -4.767 17.667 1.00 84.62 110 SER A CA 1
ATOM 898 C C . SER A 1 110 ? -16.508 -3.797 18.686 1.00 84.62 110 SER A C 1
ATOM 900 O O . SER A 1 110 ? -15.632 -4.174 19.454 1.00 84.62 110 SER A O 1
ATOM 902 N N . PHE A 1 111 ? -16.987 -2.552 18.776 1.00 84.56 111 PHE A N 1
ATOM 903 C CA . PHE A 1 111 ? -16.330 -1.504 19.575 1.00 84.56 111 PHE A CA 1
ATOM 904 C C . PHE A 1 111 ? -17.115 -1.059 20.817 1.00 84.56 111 PHE A C 1
ATOM 906 O O . PHE A 1 111 ? -16.866 0.024 21.349 1.00 84.56 111 PHE A O 1
ATOM 913 N N . LYS A 1 112 ? -18.028 -1.895 21.328 1.00 77.19 112 LYS A N 1
ATOM 914 C CA . LYS A 1 112 ? -18.947 -1.570 22.439 1.00 77.19 112 LYS A CA 1
ATOM 915 C C . LYS A 1 112 ? -18.300 -0.828 23.614 1.00 77.19 112 LYS A C 1
ATOM 917 O O . LYS A 1 112 ? -18.834 0.166 24.106 1.00 77.19 112 LYS A O 1
ATOM 922 N N . ASP A 1 113 ? -17.150 -1.324 24.054 1.00 80.19 113 ASP A N 1
ATOM 923 C CA . ASP A 1 113 ? -16.433 -0.819 25.226 1.00 80.19 113 ASP A CA 1
ATOM 924 C C . ASP A 1 113 ? -15.310 0.173 24.878 1.00 80.19 113 ASP A C 1
ATOM 926 O O . ASP A 1 113 ? -14.586 0.620 25.767 1.00 80.19 113 ASP A O 1
ATOM 930 N N . CYS A 1 114 ? -15.091 0.430 23.591 1.00 81.88 114 CYS A N 1
ATOM 931 C CA . CYS A 1 114 ? -13.994 1.251 23.085 1.00 81.88 114 CYS A CA 1
ATOM 932 C C . CYS A 1 114 ? -14.482 2.626 22.621 1.00 81.88 114 CYS A C 1
ATOM 934 O O . CYS A 1 114 ? -13.717 3.584 22.667 1.00 81.88 114 CYS A O 1
ATOM 936 N N . ILE A 1 115 ? -15.749 2.727 22.211 1.00 81.19 115 ILE A N 1
ATOM 937 C CA . ILE A 1 115 ? -16.367 3.991 21.807 1.00 81.19 115 ILE A CA 1
ATOM 938 C C . ILE A 1 115 ? -16.559 4.878 23.043 1.00 81.19 115 ILE A C 1
ATOM 940 O O . ILE A 1 115 ? -17.134 4.455 24.052 1.00 81.19 115 ILE A O 1
ATOM 944 N N . ILE A 1 116 ? -16.100 6.124 22.947 1.00 79.44 116 ILE A N 1
ATOM 945 C CA . ILE A 1 116 ? -16.287 7.144 23.982 1.00 79.44 116 ILE A CA 1
ATOM 946 C C . ILE A 1 116 ? -17.766 7.526 24.123 1.00 79.44 116 ILE A C 1
ATOM 948 O O . ILE A 1 116 ? -18.531 7.486 23.161 1.00 79.44 116 ILE A O 1
ATOM 952 N N . ASP A 1 117 ? -18.193 7.928 25.320 1.00 78.00 117 ASP A N 1
ATOM 953 C CA . ASP A 1 117 ? -19.617 8.184 25.588 1.00 78.00 117 ASP A CA 1
ATOM 954 C C . ASP A 1 117 ? -20.213 9.318 24.737 1.00 78.00 117 ASP A C 1
ATOM 956 O O . ASP A 1 117 ? -21.407 9.300 24.435 1.00 78.00 117 ASP A O 1
ATOM 960 N N . GLU A 1 118 ? -19.391 10.279 24.303 1.00 78.25 118 GLU A N 1
ATOM 961 C CA . GLU A 1 118 ? -19.807 11.321 23.358 1.00 78.25 118 GLU A CA 1
ATOM 962 C C . GLU A 1 118 ? -20.201 10.727 21.997 1.00 78.25 118 GLU A C 1
ATOM 964 O O . GLU A 1 118 ? -21.276 11.025 21.475 1.00 78.25 118 GLU A O 1
ATOM 969 N N . ASP A 1 119 ? -19.387 9.821 21.457 1.00 82.00 119 ASP A N 1
ATOM 970 C CA . ASP A 1 119 ? -19.659 9.174 20.175 1.00 82.00 119 ASP A CA 1
ATOM 971 C C . ASP A 1 119 ? -20.804 8.155 20.281 1.00 82.00 119 ASP A C 1
ATOM 973 O O . ASP A 1 119 ? -21.566 7.997 19.328 1.00 82.00 119 ASP A O 1
ATOM 977 N N . LYS A 1 120 ? -21.030 7.536 21.452 1.00 77.25 120 LYS A N 1
ATOM 978 C CA . LYS A 1 120 ? -22.241 6.724 21.692 1.00 77.25 120 LYS A CA 1
ATOM 979 C C . LYS A 1 120 ? -23.519 7.549 21.533 1.00 77.25 120 LYS A C 1
ATOM 981 O O . LYS A 1 120 ? -24.456 7.084 20.889 1.00 77.25 120 LYS A O 1
ATOM 986 N N . LYS A 1 121 ? -23.552 8.772 22.076 1.00 79.94 121 LYS A N 1
ATOM 987 C CA . LYS A 1 121 ? -24.697 9.686 21.907 1.00 79.94 121 LYS A CA 1
ATOM 988 C C . LYS A 1 121 ? -24.871 10.092 20.447 1.00 79.94 121 LYS A C 1
ATOM 990 O O . LYS A 1 121 ? -25.983 10.034 19.926 1.00 79.94 121 LYS A O 1
ATOM 995 N N . ARG A 1 122 ? -23.771 10.411 19.756 1.00 80.56 122 ARG A N 1
ATOM 996 C CA . ARG A 1 122 ? -23.803 10.716 18.316 1.00 80.56 122 ARG A CA 1
ATOM 997 C C . ARG A 1 122 ? -24.379 9.550 17.507 1.00 80.56 122 ARG A C 1
ATOM 999 O O . ARG A 1 122 ? -25.257 9.784 16.684 1.00 80.56 122 ARG A O 1
ATOM 1006 N N . LEU A 1 123 ? -23.985 8.301 17.782 1.00 76.81 123 LEU A N 1
ATOM 1007 C CA . LEU A 1 123 ? -24.553 7.112 17.122 1.00 76.81 123 LEU A CA 1
ATOM 1008 C C . LEU A 1 123 ? -26.082 7.012 17.262 1.00 76.81 123 LEU A C 1
ATOM 1010 O O . LEU A 1 123 ? -26.745 6.523 16.347 1.00 76.81 123 LEU A O 1
ATOM 1014 N N . GLU A 1 124 ? -26.655 7.445 18.386 1.00 77.12 124 GLU A N 1
ATOM 1015 C CA . GLU A 1 124 ? -28.109 7.446 18.586 1.00 77.12 124 GLU A CA 1
ATOM 1016 C C . GLU A 1 124 ? -28.802 8.573 17.808 1.00 77.12 124 GLU A C 1
ATOM 1018 O O . GLU A 1 124 ? -29.822 8.335 17.157 1.00 77.12 124 GLU A O 1
ATOM 1023 N N . GLU A 1 125 ? -28.222 9.774 17.798 1.00 80.88 125 GLU A N 1
ATOM 1024 C CA . GLU A 1 125 ? -28.755 10.941 17.082 1.00 80.88 125 GLU A CA 1
ATOM 1025 C C . GLU A 1 125 ? -28.707 10.790 15.552 1.00 80.88 125 GLU A C 1
ATOM 1027 O O . GLU A 1 125 ? -29.525 11.371 14.831 1.00 80.88 125 GLU A O 1
ATOM 1032 N N . LEU A 1 126 ? -27.763 9.997 15.034 1.00 78.44 126 LEU A N 1
ATOM 1033 C CA . LEU A 1 126 ? -27.559 9.809 13.596 1.00 78.44 126 LEU A CA 1
ATOM 1034 C C . LEU A 1 126 ? -28.706 9.074 12.899 1.00 78.44 126 LEU A C 1
ATOM 1036 O O . LEU A 1 126 ? -28.903 9.291 11.701 1.00 78.44 126 LEU A O 1
ATOM 1040 N N . LYS A 1 127 ? -29.511 8.279 13.617 1.00 71.44 127 LYS A N 1
ATOM 1041 C CA . LYS A 1 127 ? -30.645 7.535 13.032 1.00 71.44 127 LYS A CA 1
ATOM 1042 C C . LYS A 1 127 ? -31.655 8.430 12.305 1.00 71.44 127 LYS A C 1
ATOM 1044 O O . LYS A 1 127 ? -32.272 7.986 11.344 1.00 71.44 127 LYS A O 1
ATOM 1049 N N . ASN A 1 128 ? -31.777 9.691 12.719 1.00 75.19 128 ASN A N 1
ATOM 1050 C CA . ASN A 1 128 ? -32.748 10.642 12.173 1.00 75.19 128 ASN A CA 1
ATOM 1051 C C . ASN A 1 128 ? -32.172 11.571 11.087 1.00 75.19 128 ASN A C 1
ATOM 1053 O O . ASN A 1 128 ? -32.872 12.469 10.618 1.00 75.19 128 ASN A O 1
ATOM 1057 N N . LYS A 1 129 ? -30.897 11.411 10.703 1.00 79.38 129 LYS A N 1
ATOM 1058 C CA . LYS A 1 129 ? -30.230 12.275 9.713 1.00 79.38 129 LYS A CA 1
ATOM 1059 C C . LYS A 1 129 ? -30.246 11.666 8.308 1.00 79.38 129 LYS A C 1
ATOM 1061 O O . LYS A 1 129 ? -30.482 10.478 8.120 1.00 79.38 129 LYS A O 1
ATOM 1066 N N . SER A 1 130 ? -29.970 12.492 7.298 1.00 78.19 130 SER A N 1
ATOM 1067 C CA . SER A 1 130 ? -29.850 12.043 5.906 1.00 78.19 130 SER A CA 1
ATOM 1068 C C . SER A 1 130 ? -28.689 11.062 5.711 1.00 78.19 130 SER A C 1
ATOM 1070 O O . SER A 1 130 ? -27.641 11.224 6.339 1.00 78.19 130 SER A O 1
ATOM 1072 N N . LYS A 1 131 ? -28.831 10.144 4.743 1.00 71.19 131 LYS A N 1
ATOM 1073 C CA . LYS A 1 131 ? -27.839 9.111 4.398 1.00 71.19 131 LYS A CA 1
ATOM 1074 C C . LYS A 1 131 ? -26.410 9.656 4.272 1.00 71.19 131 LYS A C 1
ATOM 1076 O O . LYS A 1 131 ? -25.510 9.127 4.899 1.00 71.19 131 LYS A O 1
ATOM 1081 N N . SER A 1 132 ? -26.198 10.747 3.534 1.00 73.31 132 SER A N 1
ATOM 1082 C CA . SER A 1 132 ? -24.864 11.343 3.322 1.00 73.31 132 SER A CA 1
ATOM 1083 C C . SER A 1 132 ? -24.175 11.806 4.612 1.00 73.31 132 SER A C 1
ATOM 1085 O O . SER A 1 132 ? -22.970 11.639 4.763 1.00 73.31 132 SER A O 1
ATOM 1087 N N . ILE A 1 133 ? -24.940 12.359 5.557 1.00 78.69 133 ILE A N 1
ATOM 1088 C CA . ILE A 1 133 ? -24.431 12.764 6.873 1.00 78.69 133 ILE A CA 1
ATOM 1089 C C . ILE A 1 133 ? -24.104 11.517 7.695 1.00 78.69 133 ILE A C 1
ATOM 1091 O O . ILE A 1 133 ? -23.047 11.453 8.304 1.00 78.69 133 ILE A O 1
ATOM 1095 N N . GLN A 1 134 ? -24.971 10.504 7.664 1.00 75.31 134 GLN A N 1
ATOM 1096 C CA . GLN A 1 134 ? -24.724 9.235 8.349 1.00 75.31 134 GLN A CA 1
ATOM 1097 C C . GLN A 1 134 ? -23.401 8.587 7.907 1.00 75.31 134 GLN A C 1
ATOM 1099 O O . GLN A 1 134 ? -22.617 8.206 8.770 1.00 75.31 134 GLN A O 1
ATOM 1104 N N . LEU A 1 135 ? -23.118 8.529 6.595 1.00 74.31 135 LEU A N 1
ATOM 1105 C CA . LEU A 1 135 ? -21.868 7.964 6.053 1.00 74.31 135 LEU A 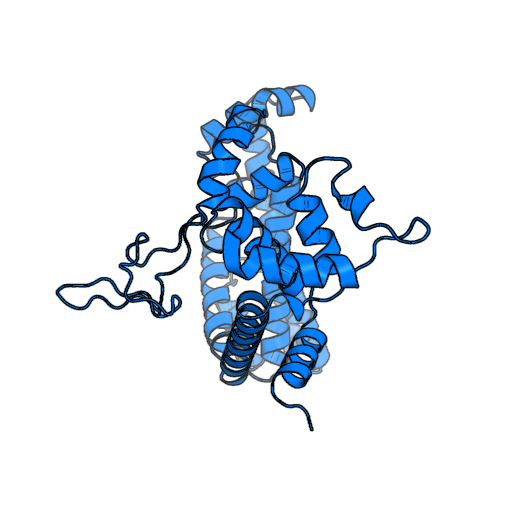CA 1
ATOM 1106 C C . LEU A 1 135 ? -20.627 8.589 6.700 1.00 74.31 135 LEU A C 1
ATOM 1108 O O . LEU A 1 135 ? -19.793 7.896 7.283 1.00 74.31 135 LEU A O 1
ATOM 1112 N N . ARG A 1 136 ? -20.547 9.919 6.621 1.00 79.25 136 ARG A N 1
ATOM 1113 C CA . ARG A 1 136 ? -19.404 10.693 7.100 1.00 79.25 136 ARG A CA 1
ATOM 1114 C C . ARG A 1 136 ? -19.209 10.534 8.605 1.00 79.25 136 ARG A C 1
ATOM 1116 O O . ARG A 1 136 ? -18.084 10.397 9.074 1.00 79.25 136 ARG A O 1
ATOM 1123 N N . GLU A 1 137 ? -20.304 10.548 9.355 1.00 82.69 137 GLU A N 1
ATOM 1124 C CA . GLU A 1 137 ? -20.263 10.535 10.814 1.00 82.69 137 GLU A CA 1
ATOM 1125 C C . GLU A 1 137 ? -19.920 9.143 11.367 1.00 82.69 137 GLU A C 1
ATOM 1127 O O . GLU A 1 137 ? -19.114 9.048 12.288 1.00 82.69 137 GLU A O 1
ATOM 1132 N N . TYR A 1 138 ? -20.429 8.050 10.778 1.00 83.00 138 TYR A N 1
ATOM 1133 C CA . TYR A 1 138 ? -20.025 6.695 11.188 1.00 83.00 138 TYR A CA 1
ATOM 1134 C C . TYR A 1 138 ? -18.542 6.440 10.937 1.00 83.00 138 TYR A C 1
ATOM 1136 O O . TYR A 1 138 ? -17.852 5.891 11.798 1.00 83.00 138 TYR A O 1
ATOM 1144 N N . SER A 1 139 ? -18.046 6.883 9.782 1.00 85.19 139 SER A N 1
ATOM 1145 C CA . SER A 1 139 ? -16.632 6.755 9.454 1.00 85.19 139 SER A CA 1
ATOM 1146 C C . SER A 1 139 ? -15.760 7.578 10.412 1.00 85.19 139 SER A C 1
ATOM 1148 O O . SER A 1 139 ? -14.776 7.070 10.950 1.00 85.19 139 SER A O 1
ATOM 1150 N N . ALA A 1 140 ? -16.175 8.808 10.739 1.00 87.75 140 ALA A N 1
ATOM 1151 C CA . ALA A 1 140 ? -15.485 9.650 11.715 1.00 87.75 140 ALA A CA 1
ATOM 1152 C C . ALA A 1 140 ? -15.447 9.032 13.125 1.00 87.75 140 ALA A C 1
ATOM 1154 O O . ALA A 1 140 ? -14.412 9.091 13.781 1.00 87.75 140 ALA A O 1
ATOM 1155 N N . ILE A 1 141 ? -16.533 8.402 13.586 1.00 87.88 141 ILE A N 1
ATOM 1156 C CA . ILE A 1 141 ? -16.590 7.752 14.908 1.00 87.88 141 ILE A CA 1
ATOM 1157 C C . ILE A 1 141 ? -15.588 6.595 15.008 1.00 87.88 141 ILE A C 1
ATOM 1159 O O . ILE A 1 141 ? -14.891 6.466 16.019 1.00 87.88 141 ILE A O 1
ATOM 1163 N N . ILE A 1 142 ? -15.472 5.770 13.961 1.00 89.38 142 ILE A N 1
ATOM 1164 C CA . ILE A 1 142 ? -14.480 4.687 13.926 1.00 89.38 142 ILE A CA 1
ATOM 1165 C C . ILE A 1 142 ? -13.062 5.244 13.900 1.00 89.38 142 ILE A C 1
ATOM 1167 O O . ILE A 1 142 ? -12.234 4.826 14.709 1.00 89.38 142 ILE A O 1
ATOM 1171 N N . VAL A 1 143 ? -12.791 6.227 13.039 1.00 91.75 143 VAL A N 1
ATOM 1172 C CA . VAL A 1 143 ? -11.475 6.876 12.974 1.00 91.75 143 VAL A CA 1
ATOM 1173 C C . VAL A 1 143 ? -11.100 7.479 14.327 1.00 91.75 143 VAL A C 1
ATOM 1175 O O . VAL A 1 143 ? -9.988 7.246 14.798 1.00 91.75 143 VAL A O 1
ATOM 1178 N N . ASN A 1 144 ? -12.021 8.179 14.994 1.00 91.69 144 ASN A N 1
ATOM 1179 C CA . ASN A 1 144 ? -11.792 8.750 16.322 1.00 91.69 144 ASN A CA 1
ATOM 1180 C C . ASN A 1 144 ? -11.499 7.659 17.354 1.00 91.69 144 ASN A C 1
ATOM 1182 O O . ASN A 1 144 ? -10.504 7.750 18.066 1.00 91.69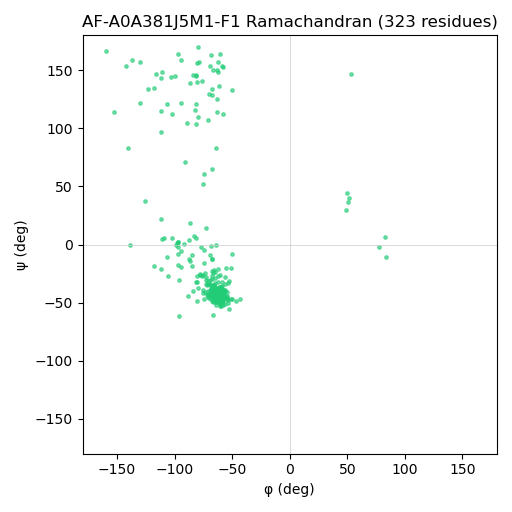 144 ASN A O 1
ATOM 1186 N N . THR A 1 145 ? -12.310 6.599 17.391 1.00 91.12 145 THR A N 1
ATOM 1187 C CA . THR A 1 145 ? -12.137 5.476 18.326 1.00 91.12 145 THR A CA 1
ATOM 1188 C C . THR A 1 145 ? 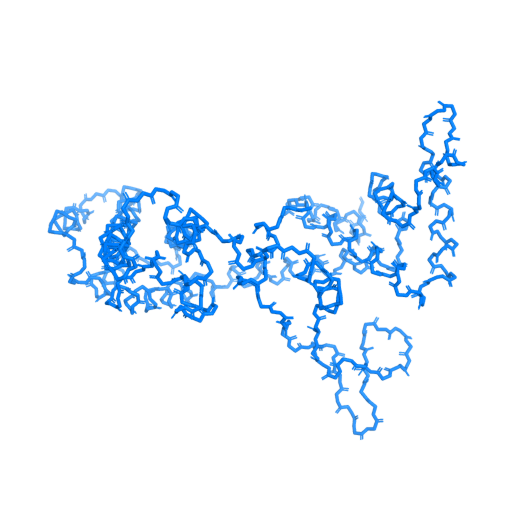-10.759 4.825 18.169 1.00 91.12 145 THR A C 1
ATOM 1190 O O . THR A 1 145 ? -10.036 4.641 19.151 1.00 91.12 145 THR A O 1
ATOM 1193 N N . LEU A 1 146 ? -10.368 4.516 16.929 1.00 93.06 146 LEU A N 1
ATOM 1194 C CA . LEU A 1 146 ? -9.075 3.912 16.610 1.00 93.06 146 LEU A CA 1
ATOM 1195 C C . LEU A 1 146 ? -7.915 4.865 16.931 1.00 93.06 146 LEU A C 1
ATOM 1197 O O . LEU A 1 146 ? -6.948 4.466 17.579 1.00 93.06 146 LEU A O 1
ATOM 1201 N N . THR A 1 147 ? -8.025 6.134 16.536 1.00 94.50 147 THR A N 1
ATOM 1202 C CA . THR A 1 147 ? -6.978 7.143 16.749 1.00 94.50 147 THR A CA 1
ATOM 1203 C C . THR A 1 147 ? -6.766 7.429 18.233 1.00 94.50 147 THR A C 1
ATOM 1205 O O . THR A 1 147 ? -5.627 7.444 18.701 1.00 94.50 147 THR A O 1
ATOM 1208 N N . SER A 1 148 ? -7.841 7.610 19.004 1.00 93.06 148 SER A N 1
ATOM 1209 C CA . SER A 1 148 ? -7.758 7.836 20.449 1.00 93.06 148 SER A CA 1
ATOM 1210 C C . SER A 1 148 ? -7.104 6.662 21.179 1.00 93.06 148 SER A C 1
ATOM 1212 O O . SER A 1 148 ? -6.286 6.882 22.075 1.00 93.06 148 SER A O 1
ATOM 1214 N N . ASP A 1 149 ? -7.405 5.419 20.791 1.00 94.00 149 ASP A N 1
ATOM 1215 C CA . ASP A 1 149 ? -6.769 4.245 21.393 1.00 94.00 149 ASP A CA 1
ATOM 1216 C C . ASP A 1 149 ? -5.282 4.126 21.038 1.00 94.00 149 ASP A C 1
ATOM 1218 O O . ASP A 1 149 ? -4.469 3.841 21.923 1.00 94.00 149 ASP A O 1
ATOM 1222 N N . VAL A 1 150 ? -4.904 4.387 19.781 1.00 95.00 150 VAL A N 1
ATOM 1223 C CA . VAL A 1 150 ? -3.490 4.401 19.372 1.00 95.00 150 VAL A CA 1
ATOM 1224 C C . VAL A 1 150 ? -2.728 5.462 20.145 1.00 95.00 150 VAL A C 1
ATOM 1226 O O . VAL A 1 150 ? -1.680 5.142 20.693 1.00 95.00 150 VAL A O 1
ATOM 1229 N N . ILE A 1 151 ? -3.242 6.692 20.250 1.00 94.75 151 ILE A N 1
ATOM 1230 C CA . ILE A 1 151 ? -2.572 7.767 20.999 1.00 94.75 151 ILE A CA 1
ATOM 1231 C C . ILE A 1 151 ? -2.349 7.338 22.450 1.00 94.75 151 ILE A C 1
ATOM 1233 O O . ILE A 1 151 ? -1.216 7.364 22.929 1.00 94.75 151 ILE A O 1
ATOM 1237 N N . ARG A 1 152 ? -3.409 6.884 23.128 1.00 94.69 152 ARG A N 1
ATOM 1238 C CA . ARG A 1 152 ? -3.347 6.474 24.535 1.00 94.69 152 ARG A CA 1
ATOM 1239 C C . ARG A 1 152 ? -2.370 5.316 24.754 1.00 94.69 152 ARG A C 1
ATOM 1241 O O . ARG A 1 152 ? -1.475 5.408 25.586 1.00 94.69 152 ARG A O 1
ATOM 1248 N N . SER A 1 153 ? -2.519 4.230 24.000 1.00 94.31 153 SER A N 1
ATOM 1249 C CA . SER A 1 153 ? -1.677 3.039 24.172 1.00 94.31 153 SER A CA 1
ATOM 1250 C C . SER A 1 153 ? -0.224 3.272 23.748 1.00 94.31 153 SER A C 1
ATOM 1252 O O . SER A 1 153 ? 0.686 2.695 24.339 1.00 94.31 153 SER A O 1
ATOM 1254 N N . SER A 1 154 ? 0.020 4.148 22.771 1.00 94.12 154 SER A N 1
ATOM 1255 C CA . SER A 1 154 ? 1.375 4.555 22.384 1.00 94.12 154 SER A CA 1
ATOM 1256 C C . SER A 1 154 ? 2.041 5.388 23.475 1.00 94.12 154 SER A C 1
ATOM 1258 O O . SER A 1 154 ? 3.201 5.148 23.789 1.00 94.12 154 SER A O 1
ATOM 1260 N N . GLN A 1 155 ? 1.313 6.317 24.106 1.00 94.12 155 GLN A N 1
ATOM 1261 C CA . GLN A 1 155 ? 1.819 7.083 25.252 1.00 94.12 155 GLN A CA 1
ATOM 1262 C C . GLN A 1 155 ? 2.212 6.164 26.414 1.00 94.12 155 GLN A C 1
ATOM 1264 O O . GLN A 1 155 ? 3.324 6.275 26.921 1.00 94.12 155 GLN A O 1
ATOM 1269 N N . GLU A 1 156 ? 1.341 5.220 26.787 1.00 92.75 156 GLU A N 1
ATOM 1270 C CA . GLU A 1 156 ? 1.612 4.239 27.849 1.00 92.75 156 GLU A CA 1
ATOM 1271 C C . GLU A 1 156 ? 2.896 3.433 27.563 1.00 92.75 156 GLU A C 1
ATOM 1273 O O . GLU A 1 156 ? 3.752 3.273 28.436 1.00 92.75 156 GLU A O 1
ATOM 1278 N N . ARG A 1 157 ? 3.071 2.958 26.322 1.00 90.81 157 ARG A N 1
ATOM 1279 C CA . ARG A 1 157 ? 4.258 2.183 25.921 1.00 90.81 157 ARG A CA 1
ATOM 1280 C C . ARG A 1 157 ? 5.524 3.024 25.847 1.00 90.81 157 ARG A C 1
ATOM 1282 O O . ARG A 1 157 ? 6.581 2.545 26.247 1.00 90.81 157 ARG A O 1
ATOM 1289 N N . LEU A 1 158 ? 5.437 4.251 25.337 1.00 90.00 158 LEU A N 1
ATOM 1290 C CA . LEU A 1 158 ? 6.582 5.154 25.250 1.00 90.00 158 LEU A CA 1
ATOM 1291 C C . LEU A 1 158 ? 7.054 5.596 26.637 1.00 90.00 158 LEU A C 1
ATOM 1293 O O . LEU A 1 158 ? 8.261 5.649 26.858 1.00 90.00 158 LEU A O 1
ATOM 1297 N N . GLU A 1 159 ? 6.144 5.846 27.583 1.00 91.31 159 GLU A N 1
ATOM 1298 C CA . GLU A 1 159 ? 6.532 6.176 28.959 1.00 91.31 159 GLU A CA 1
ATOM 1299 C C . GLU A 1 159 ? 7.165 4.962 29.653 1.00 91.31 159 GLU A C 1
ATOM 1301 O O . GLU A 1 159 ? 8.233 5.083 30.246 1.00 91.31 159 GLU A O 1
ATOM 1306 N N . SER A 1 160 ? 6.604 3.760 29.468 1.00 89.06 160 SER A N 1
ATOM 1307 C CA . SER A 1 160 ? 7.223 2.521 29.960 1.00 89.06 160 SER A CA 1
ATOM 1308 C C . SER A 1 160 ? 8.617 2.284 29.356 1.00 89.06 160 SER A C 1
ATOM 1310 O O . SER A 1 160 ? 9.550 1.906 30.068 1.00 89.06 160 SER A O 1
ATOM 1312 N N . LEU A 1 161 ? 8.795 2.560 28.059 1.00 87.62 161 LEU A N 1
ATOM 1313 C CA . LEU A 1 161 ? 10.093 2.469 27.389 1.00 87.62 161 LEU A CA 1
ATOM 1314 C C . LEU A 1 161 ? 11.091 3.466 27.986 1.00 87.62 161 LEU A C 1
ATOM 1316 O O . LEU A 1 161 ? 12.223 3.096 28.305 1.00 87.62 161 LEU A O 1
ATOM 1320 N N . LYS A 1 162 ? 10.657 4.715 28.159 1.00 89.50 162 LYS A N 1
ATOM 1321 C CA . LYS A 1 162 ? 11.446 5.801 28.737 1.00 89.50 162 LYS A CA 1
ATOM 1322 C C . LYS A 1 162 ? 11.911 5.466 30.153 1.00 89.50 162 LYS A C 1
ATOM 1324 O O . LYS A 1 162 ? 13.087 5.663 30.445 1.00 89.50 162 LYS A O 1
ATOM 1329 N N . GLU A 1 163 ? 11.036 4.914 30.992 1.00 88.69 163 GLU A N 1
ATOM 1330 C CA . GLU A 1 163 ? 11.382 4.445 32.339 1.00 88.69 163 GLU A CA 1
ATOM 1331 C C . GLU A 1 163 ? 12.370 3.271 32.296 1.00 88.69 163 GLU A C 1
ATOM 1333 O O . GLU A 1 163 ? 13.390 3.294 32.983 1.00 88.69 163 GLU A O 1
ATOM 1338 N N . SER A 1 164 ? 12.116 2.268 31.449 1.00 86.94 164 SER A N 1
ATOM 1339 C CA . SER A 1 164 ? 12.940 1.052 31.375 1.00 86.94 164 SER A CA 1
ATOM 1340 C C . SER A 1 164 ? 14.380 1.294 30.904 1.00 86.94 164 SER A C 1
ATOM 1342 O O . SER A 1 164 ? 15.289 0.554 31.285 1.00 86.94 164 SER A O 1
ATOM 1344 N N . LEU A 1 165 ? 14.596 2.324 30.081 1.00 86.06 165 LEU A N 1
ATOM 1345 C CA . LEU A 1 165 ? 15.893 2.670 29.495 1.00 86.06 165 LEU A CA 1
ATOM 1346 C C . LEU A 1 165 ? 16.502 3.957 30.078 1.00 86.06 165 LEU A C 1
ATOM 1348 O O . LEU A 1 165 ? 17.546 4.396 29.597 1.00 86.06 165 LEU A O 1
ATOM 1352 N N . ASP A 1 166 ? 15.872 4.541 31.104 1.00 86.88 166 ASP A N 1
ATOM 1353 C CA . ASP A 1 166 ? 16.243 5.820 31.731 1.00 86.88 166 ASP A CA 1
ATOM 1354 C C . ASP A 1 166 ? 16.454 6.964 30.715 1.00 86.88 166 ASP A C 1
ATOM 1356 O O . ASP A 1 166 ? 17.423 7.730 30.770 1.00 86.88 166 ASP A O 1
ATOM 1360 N N . ILE A 1 167 ? 15.540 7.080 29.746 1.00 88.69 167 ILE A N 1
ATOM 1361 C CA . ILE A 1 167 ? 15.653 8.054 28.657 1.00 88.69 167 ILE A CA 1
ATOM 1362 C C . ILE A 1 167 ? 15.220 9.439 29.138 1.00 88.69 167 ILE A C 1
ATOM 1364 O O . ILE A 1 167 ? 14.042 9.710 29.359 1.00 88.69 167 ILE A O 1
ATOM 1368 N N . LYS A 1 168 ? 16.188 10.351 29.268 1.00 89.69 168 LYS A N 1
ATOM 1369 C CA . LYS A 1 168 ? 15.956 11.734 29.737 1.00 89.69 168 LYS A CA 1
ATOM 1370 C C . LYS A 1 168 ? 16.176 12.801 28.669 1.00 89.69 168 LYS A C 1
ATOM 1372 O O . LYS A 1 168 ? 15.676 13.913 28.804 1.00 89.69 168 LYS A O 1
ATOM 1377 N N . THR A 1 169 ? 16.934 12.482 27.623 1.00 91.19 169 THR A N 1
ATOM 1378 C CA . THR A 1 169 ? 17.313 13.420 26.560 1.00 91.19 169 THR A CA 1
ATOM 1379 C C . THR A 1 169 ? 17.204 12.761 25.191 1.00 91.19 169 THR A C 1
ATOM 1381 O O . THR A 1 169 ? 17.274 11.536 25.071 1.00 91.19 169 THR A O 1
ATOM 1384 N N . ASN A 1 170 ? 17.091 13.579 24.141 1.00 87.88 170 ASN A N 1
ATOM 1385 C CA . ASN A 1 170 ? 17.079 13.093 22.759 1.00 87.88 170 ASN A CA 1
ATOM 1386 C C . ASN A 1 170 ? 18.348 12.293 22.432 1.00 87.88 170 ASN A C 1
ATOM 1388 O O . ASN A 1 170 ? 18.273 11.237 21.815 1.00 87.88 170 ASN A O 1
ATOM 1392 N N . GLU A 1 171 ? 19.513 12.754 22.888 1.00 88.25 171 GLU A N 1
ATOM 1393 C CA . GLU A 1 171 ? 20.779 12.043 22.691 1.00 88.25 171 GLU A CA 1
ATOM 1394 C C . GLU A 1 171 ? 20.760 10.651 23.340 1.00 88.25 171 GLU A C 1
ATOM 1396 O O . GLU A 1 171 ? 21.177 9.670 22.727 1.00 88.25 171 GLU A O 1
ATOM 1401 N N . ASN A 1 172 ? 20.197 10.536 24.547 1.00 88.06 172 ASN A N 1
ATOM 1402 C CA . ASN A 1 172 ? 20.046 9.248 25.211 1.00 88.06 172 ASN A CA 1
ATOM 1403 C C . ASN A 1 172 ? 19.102 8.308 24.438 1.00 88.06 172 ASN A C 1
ATOM 1405 O O . ASN A 1 172 ? 19.397 7.120 24.328 1.00 88.06 172 ASN A O 1
ATOM 1409 N N . PHE A 1 173 ? 18.024 8.828 23.842 1.00 87.69 173 PHE A N 1
ATOM 1410 C CA . PHE A 1 173 ? 17.155 8.038 22.965 1.00 87.69 173 PHE A CA 1
ATOM 1411 C C . PHE A 1 173 ? 17.927 7.485 21.757 1.00 87.69 173 PHE A C 1
ATOM 1413 O O . PHE A 1 173 ? 17.918 6.275 21.523 1.00 87.69 173 PHE A O 1
ATOM 1420 N N . TYR A 1 174 ? 18.653 8.343 21.028 1.00 85.81 174 TYR A N 1
ATOM 1421 C CA . TYR A 1 174 ? 19.413 7.926 19.844 1.00 85.81 174 TYR A CA 1
ATOM 1422 C C . TYR A 1 174 ? 20.510 6.908 20.181 1.00 85.81 174 TYR A C 1
ATOM 1424 O O . TYR A 1 174 ? 20.637 5.901 19.486 1.00 85.81 174 TYR A O 1
ATOM 1432 N N . ASN A 1 175 ? 21.218 7.090 21.298 1.00 86.19 175 ASN A N 1
ATOM 1433 C CA . ASN A 1 175 ? 22.241 6.148 21.763 1.00 86.19 175 ASN A CA 1
ATOM 1434 C C . ASN A 1 175 ? 21.669 4.781 22.178 1.00 86.19 175 ASN A C 1
ATOM 1436 O O . ASN A 1 175 ? 22.391 3.784 22.193 1.00 86.19 175 ASN A O 1
ATOM 1440 N N . ASN A 1 176 ? 20.377 4.708 22.511 1.00 84.88 176 ASN A N 1
ATOM 1441 C CA . ASN A 1 176 ? 19.706 3.461 22.871 1.00 84.88 176 ASN A CA 1
ATOM 1442 C C . ASN A 1 176 ? 18.922 2.825 21.710 1.00 84.88 176 ASN A C 1
ATOM 1444 O O . ASN A 1 176 ? 18.361 1.748 21.913 1.00 84.88 176 ASN A O 1
ATOM 1448 N N . LYS A 1 177 ? 18.923 3.396 20.492 1.00 83.81 177 LYS A N 1
ATOM 1449 C CA . LYS A 1 177 ? 18.183 2.842 19.340 1.00 83.81 177 LYS A CA 1
ATOM 1450 C C . LYS A 1 177 ? 18.446 1.354 19.105 1.00 83.81 177 LYS A C 1
ATOM 1452 O O . LYS A 1 177 ? 17.492 0.593 18.976 1.00 83.81 177 LYS A O 1
ATOM 1457 N N . ILE A 1 178 ? 19.710 0.927 19.126 1.0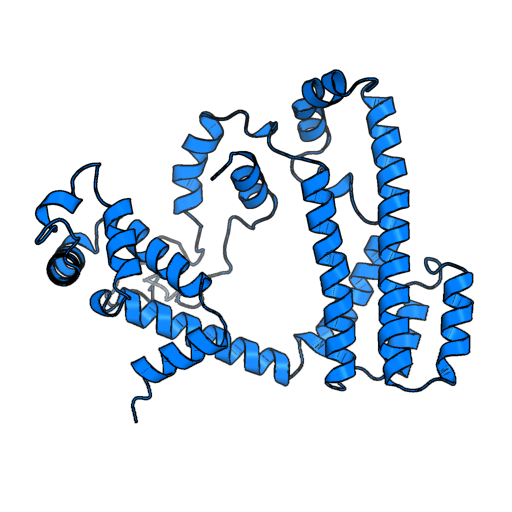0 80.12 178 ILE A N 1
ATOM 1458 C CA . ILE A 1 178 ? 20.089 -0.488 18.947 1.00 80.12 178 ILE A CA 1
ATOM 1459 C C . ILE A 1 178 ? 19.491 -1.365 20.056 1.00 80.12 178 ILE A C 1
ATOM 1461 O O . ILE A 1 178 ? 18.976 -2.451 19.793 1.00 80.12 178 ILE A O 1
ATOM 1465 N N . LYS A 1 179 ? 19.522 -0.895 21.310 1.00 80.69 179 LYS A N 1
ATOM 1466 C CA . LYS A 1 179 ? 18.945 -1.638 22.439 1.00 80.69 179 LYS A CA 1
ATOM 1467 C C . LYS A 1 179 ? 17.434 -1.774 22.297 1.00 80.69 179 LYS A C 1
ATOM 1469 O O . LYS A 1 179 ? 16.914 -2.845 22.579 1.00 80.69 179 LYS A O 1
ATOM 1474 N N . ILE A 1 180 ? 16.750 -0.733 21.820 1.00 79.19 180 ILE A N 1
ATOM 1475 C CA . ILE A 1 180 ? 15.302 -0.764 21.582 1.00 79.19 180 ILE A CA 1
ATOM 1476 C C . ILE A 1 180 ? 14.960 -1.829 20.530 1.00 79.19 180 ILE A C 1
ATOM 1478 O O . ILE A 1 180 ? 14.096 -2.665 20.785 1.00 79.19 180 ILE A O 1
ATOM 1482 N N . VAL A 1 181 ? 15.676 -1.880 19.398 1.00 75.19 181 VAL A N 1
ATOM 1483 C CA . VAL A 1 181 ? 15.475 -2.931 18.375 1.00 75.19 181 VAL A CA 1
ATOM 1484 C C . VAL A 1 181 ? 15.700 -4.330 18.948 1.00 75.19 181 VAL A C 1
ATOM 1486 O O . VAL A 1 181 ? 14.892 -5.232 18.722 1.00 75.19 181 VAL A O 1
ATOM 1489 N N . ASN A 1 182 ? 16.776 -4.512 19.717 1.00 70.12 182 ASN A N 1
ATOM 1490 C CA . ASN A 1 182 ? 17.148 -5.815 20.268 1.00 70.12 182 ASN A CA 1
ATOM 1491 C C . ASN A 1 182 ? 16.173 -6.306 21.346 1.00 70.12 182 ASN A C 1
ATOM 1493 O O . ASN A 1 182 ? 15.818 -7.481 21.346 1.00 70.12 182 ASN A O 1
ATOM 1497 N N . LEU A 1 183 ? 15.697 -5.418 22.226 1.00 67.00 183 LEU A N 1
ATOM 1498 C CA . LEU A 1 183 ? 14.660 -5.733 23.219 1.00 67.00 183 LEU A CA 1
ATOM 1499 C C . LEU A 1 183 ? 13.341 -6.133 22.560 1.00 67.00 183 LEU A C 1
ATOM 1501 O O . LEU A 1 183 ? 12.599 -6.959 23.086 1.00 67.00 183 LEU A O 1
ATOM 1505 N N . SER A 1 184 ? 13.063 -5.556 21.396 1.00 59.41 184 SER A N 1
ATOM 1506 C CA . SER A 1 184 ? 11.817 -5.783 20.687 1.00 59.41 184 SER A CA 1
ATOM 1507 C C . SER A 1 184 ? 11.771 -7.153 19.998 1.00 59.41 184 SER A C 1
ATOM 1509 O O . SER A 1 184 ? 10.688 -7.665 19.745 1.00 59.41 184 SER A O 1
ATOM 1511 N N . ASN A 1 185 ? 12.901 -7.772 19.632 1.00 55.94 185 ASN A N 1
ATOM 1512 C CA . ASN A 1 185 ? 12.978 -8.593 18.409 1.00 55.94 185 ASN A CA 1
ATOM 1513 C C . ASN A 1 185 ? 12.476 -7.776 17.191 1.00 55.94 185 ASN A C 1
ATOM 1515 O O . ASN A 1 185 ? 11.563 -6.961 17.297 1.00 55.94 185 ASN A O 1
ATOM 1519 N N . LYS A 1 186 ? 13.019 -7.979 15.988 1.00 54.28 186 LYS A N 1
ATOM 1520 C CA . LYS A 1 186 ? 12.704 -7.130 14.810 1.00 54.28 186 LYS A CA 1
ATOM 1521 C C . LYS A 1 186 ? 11.196 -6.929 14.511 1.00 54.28 186 LYS A C 1
ATOM 1523 O O . LYS A 1 186 ? 10.835 -5.933 13.903 1.00 54.28 186 LYS A O 1
ATOM 1528 N N . ASN A 1 187 ? 10.315 -7.805 15.011 1.00 51.00 187 ASN A N 1
ATOM 1529 C CA . ASN A 1 187 ? 8.856 -7.702 14.890 1.00 51.00 187 ASN A CA 1
ATOM 1530 C C . ASN A 1 187 ? 8.127 -6.864 15.971 1.00 51.00 187 ASN A C 1
ATOM 1532 O O . ASN A 1 187 ? 6.947 -6.573 15.765 1.00 51.00 187 ASN A O 1
ATOM 1536 N N . CYS A 1 188 ? 8.735 -6.497 17.115 1.00 50.81 188 CYS A N 1
ATOM 1537 C CA . CYS A 1 188 ? 8.028 -5.710 18.149 1.00 50.81 188 CYS A CA 1
ATOM 1538 C C . CYS A 1 188 ? 8.304 -4.202 18.139 1.00 50.81 188 CYS A C 1
ATOM 1540 O O . CYS A 1 188 ? 7.669 -3.500 18.921 1.00 50.81 188 CYS A O 1
ATOM 1542 N N . LEU A 1 189 ? 9.148 -3.668 17.248 1.00 62.69 189 LEU A N 1
ATOM 1543 C CA . LEU A 1 189 ? 9.192 -2.208 17.024 1.00 62.69 189 LEU A CA 1
ATOM 1544 C C . LEU A 1 189 ? 7.805 -1.687 16.632 1.00 62.69 189 LEU A C 1
ATOM 1546 O O . LEU A 1 189 ? 7.315 -0.717 17.208 1.00 62.69 189 LEU A O 1
ATOM 1550 N N . ASN A 1 190 ? 7.105 -2.468 15.806 1.00 62.09 190 ASN A N 1
ATOM 1551 C CA . ASN A 1 190 ? 5.719 -2.253 15.396 1.00 62.09 190 ASN A CA 1
ATOM 1552 C C . ASN A 1 190 ? 4.710 -2.332 16.560 1.00 62.09 190 ASN A C 1
ATOM 1554 O O . ASN A 1 190 ? 3.502 -2.243 16.339 1.00 62.09 190 ASN A O 1
ATOM 1558 N N . GLN A 1 191 ? 5.148 -2.582 17.799 1.00 72.69 191 GLN A N 1
ATOM 1559 C CA . GLN A 1 191 ? 4.290 -2.543 18.984 1.00 72.69 191 GLN A CA 1
ATOM 1560 C C . GLN A 1 191 ? 4.375 -1.220 19.739 1.00 72.69 191 GLN A C 1
ATOM 1562 O O . GLN A 1 191 ? 3.459 -0.954 20.513 1.00 72.69 191 GLN A O 1
ATOM 1567 N N . LEU A 1 192 ? 5.410 -0.395 19.525 1.00 85.06 192 LEU A N 1
ATOM 1568 C CA . LEU A 1 192 ? 5.536 0.896 20.209 1.00 85.06 192 LEU A CA 1
ATOM 1569 C C . LEU A 1 192 ? 4.342 1.796 19.879 1.00 85.06 192 LEU A C 1
ATOM 1571 O O . LEU A 1 192 ? 3.677 2.291 20.787 1.00 85.06 192 LEU A O 1
ATOM 1575 N N . ILE A 1 193 ? 4.032 1.916 18.586 1.00 91.12 193 ILE A N 1
ATOM 1576 C CA . ILE A 1 193 ? 2.869 2.641 18.076 1.00 91.12 193 ILE A CA 1
ATOM 1577 C C . ILE A 1 193 ? 1.898 1.629 17.465 1.00 91.12 193 ILE A C 1
ATOM 1579 O O . ILE A 1 193 ? 2.070 1.168 16.342 1.00 91.12 193 ILE A O 1
ATOM 1583 N N . ASN A 1 194 ? 0.896 1.209 18.233 1.00 91.88 194 ASN A N 1
ATOM 1584 C CA . ASN A 1 194 ? -0.094 0.228 17.782 1.00 91.88 194 ASN A CA 1
ATOM 1585 C C . ASN A 1 194 ? -1.357 0.320 18.640 1.00 91.88 194 ASN A C 1
ATOM 1587 O O . ASN A 1 194 ? -1.314 0.881 19.729 1.00 91.88 194 ASN A O 1
ATOM 1591 N N . PHE A 1 195 ? -2.454 -0.302 18.217 1.00 93.00 195 PHE A N 1
ATOM 1592 C CA . PHE A 1 195 ? -3.655 -0.436 19.041 1.00 93.00 195 PHE A CA 1
ATOM 1593 C C . PHE A 1 195 ? -3.368 -1.151 20.365 1.00 93.00 195 PHE A C 1
ATOM 1595 O O . PHE A 1 195 ? -2.472 -2.001 20.472 1.00 93.00 195 PHE A O 1
ATOM 1602 N N . SER A 1 196 ? -4.170 -0.860 21.382 1.00 92.94 196 SER A N 1
ATOM 1603 C CA . SER A 1 196 ? -4.233 -1.663 22.597 1.00 92.94 196 SER A CA 1
ATOM 1604 C C . SER A 1 196 ? -4.630 -3.110 22.260 1.00 92.94 196 SER A C 1
ATOM 1606 O O . SER A 1 196 ? -5.324 -3.349 21.268 1.00 92.94 196 SER A O 1
ATOM 1608 N N . PRO A 1 197 ? -4.241 -4.115 23.071 1.00 91.00 197 PRO A N 1
ATOM 1609 C CA . PRO A 1 197 ? -4.590 -5.513 22.799 1.00 91.00 197 PRO A CA 1
ATOM 1610 C C . PRO A 1 197 ? -6.095 -5.744 22.606 1.00 91.00 197 PRO A C 1
ATOM 1612 O O . PRO A 1 197 ? -6.494 -6.592 21.809 1.00 91.00 197 PRO A O 1
ATOM 1615 N N . LYS A 1 198 ? -6.921 -4.960 23.313 1.00 90.75 198 LYS A N 1
ATOM 1616 C CA . LYS A 1 198 ? -8.378 -4.976 23.187 1.00 90.75 198 LYS A CA 1
ATOM 1617 C C . LYS A 1 198 ? -8.817 -4.468 21.813 1.00 90.75 198 LYS A C 1
ATOM 1619 O O . LYS A 1 198 ? -9.390 -5.243 21.057 1.00 90.75 198 LYS A O 1
ATOM 1624 N N . VAL A 1 199 ? -8.492 -3.221 21.462 1.00 91.94 199 VAL A N 1
ATOM 1625 C CA . VAL A 1 199 ? -8.896 -2.621 20.176 1.00 91.94 199 VAL A CA 1
ATOM 1626 C C . VAL A 1 199 ? -8.318 -3.388 18.995 1.00 91.94 199 VAL A C 1
ATOM 1628 O O . VAL A 1 199 ? -9.025 -3.612 18.025 1.00 91.94 199 VAL A O 1
ATOM 1631 N N . LYS A 1 200 ? -7.089 -3.903 19.097 1.00 91.94 200 LYS A N 1
ATOM 1632 C CA . LYS A 1 200 ? -6.477 -4.737 18.054 1.00 91.94 200 LYS A CA 1
ATOM 1633 C C . LYS A 1 200 ? -7.298 -5.987 17.730 1.00 91.94 200 LYS A C 1
ATOM 1635 O O . LYS A 1 200 ? -7.363 -6.403 16.575 1.00 91.94 200 LYS A O 1
ATOM 1640 N N . ARG A 1 201 ? -7.888 -6.625 18.746 1.00 91.38 201 ARG A N 1
ATOM 1641 C CA . ARG A 1 201 ? -8.740 -7.805 18.558 1.00 91.38 201 ARG A CA 1
ATOM 1642 C C . ARG A 1 201 ? -10.051 -7.431 17.875 1.00 91.38 201 ARG A C 1
ATOM 1644 O O . ARG A 1 201 ? -10.463 -8.135 16.958 1.00 91.38 201 ARG A O 1
ATOM 1651 N N . GLU A 1 202 ? -10.669 -6.339 18.307 1.00 91.38 202 GLU A N 1
ATOM 1652 C CA . GLU A 1 202 ? -11.943 -5.884 17.749 1.00 91.38 202 GLU A CA 1
ATOM 1653 C C . GLU A 1 202 ? -11.782 -5.344 16.317 1.00 91.38 202 GLU A C 1
ATOM 1655 O O . GLU A 1 202 ? -12.509 -5.765 15.422 1.00 91.38 202 GLU A O 1
ATOM 1660 N N . ASP A 1 203 ? -10.748 -4.539 16.051 1.00 91.69 203 ASP A N 1
ATOM 1661 C CA . ASP A 1 203 ? -10.384 -4.064 14.707 1.00 91.69 203 ASP A CA 1
ATOM 1662 C C . ASP A 1 203 ? -10.097 -5.230 13.755 1.00 91.69 203 ASP A C 1
ATOM 1664 O O . ASP A 1 203 ? -10.493 -5.196 12.597 1.00 91.69 203 ASP A O 1
ATOM 1668 N N . LYS A 1 204 ? -9.494 -6.326 14.235 1.00 91.69 204 LYS A N 1
ATOM 1669 C CA . LYS A 1 204 ? -9.301 -7.533 13.416 1.00 91.69 204 LYS A CA 1
ATOM 1670 C C . LYS A 1 204 ? -10.630 -8.159 12.976 1.00 91.69 204 LYS A C 1
ATOM 1672 O O . LYS A 1 204 ? -10.733 -8.608 11.832 1.00 91.69 204 LYS A O 1
ATOM 1677 N N . ASN A 1 205 ? -11.619 -8.227 13.867 1.00 90.75 205 ASN A N 1
ATOM 1678 C CA . ASN A 1 205 ? -12.948 -8.754 13.543 1.00 90.75 205 ASN A CA 1
ATOM 1679 C C . ASN A 1 205 ? -13.676 -7.816 12.575 1.00 90.75 205 ASN A C 1
ATOM 1681 O O . ASN A 1 205 ? -14.187 -8.265 11.550 1.00 90.75 205 ASN A O 1
ATOM 1685 N N . PHE A 1 206 ? -13.614 -6.515 12.841 1.00 91.25 206 PHE A N 1
ATOM 1686 C CA . PHE A 1 206 ? -14.212 -5.489 11.998 1.00 91.25 206 PHE A CA 1
ATOM 1687 C C . PHE A 1 206 ? -13.587 -5.444 10.592 1.00 91.25 206 PHE A C 1
ATOM 1689 O O . PHE A 1 206 ? -14.295 -5.454 9.588 1.00 91.25 206 PHE A O 1
ATOM 1696 N N . LYS A 1 207 ? -12.254 -5.523 10.490 1.00 91.19 207 LYS A N 1
ATOM 1697 C CA . LYS A 1 207 ? -11.524 -5.637 9.215 1.00 91.19 207 LYS A CA 1
ATOM 1698 C C . LYS A 1 207 ? -11.941 -6.888 8.444 1.00 91.19 207 LYS A C 1
ATOM 1700 O O . LYS A 1 207 ? -12.045 -6.850 7.221 1.00 91.19 207 LYS A O 1
ATOM 1705 N N . LYS A 1 208 ? -12.207 -8.002 9.137 1.00 91.88 208 LYS A N 1
ATOM 1706 C CA . LYS A 1 208 ? -12.730 -9.218 8.502 1.00 91.88 208 LYS A CA 1
ATOM 1707 C C . LYS A 1 208 ? -14.134 -8.991 7.932 1.00 91.88 208 LYS A C 1
ATOM 1709 O O . LYS A 1 208 ? -14.361 -9.349 6.782 1.00 91.88 208 LYS A O 1
ATOM 1714 N N . PHE A 1 209 ? -15.031 -8.367 8.692 1.00 91.50 209 PHE A N 1
ATOM 1715 C CA . PHE A 1 209 ? -16.368 -8.002 8.218 1.00 91.50 209 PHE A CA 1
ATOM 1716 C C . PHE A 1 209 ? -16.314 -7.120 6.959 1.00 91.50 209 PHE A C 1
ATOM 1718 O O . PHE A 1 209 ? -16.921 -7.461 5.941 1.00 91.50 209 PHE A O 1
ATOM 1725 N N . LEU A 1 210 ? -15.529 -6.035 6.994 1.00 90.44 210 LEU A N 1
ATOM 1726 C CA . LEU A 1 210 ? -15.360 -5.136 5.848 1.00 90.44 210 LEU A CA 1
ATOM 1727 C C . LEU A 1 210 ? -14.791 -5.876 4.638 1.00 90.44 210 LEU A C 1
ATOM 1729 O O . LEU A 1 210 ? -15.312 -5.748 3.533 1.00 90.44 210 LEU A O 1
ATOM 1733 N N . ARG A 1 211 ? -13.776 -6.720 4.842 1.00 89.31 211 ARG A N 1
ATOM 1734 C CA . ARG A 1 211 ? -13.203 -7.545 3.774 1.00 89.31 211 ARG A CA 1
ATOM 1735 C C . ARG A 1 211 ? -14.240 -8.465 3.132 1.00 89.31 211 ARG A C 1
ATOM 1737 O O . ARG A 1 211 ? -14.297 -8.552 1.907 1.00 89.31 211 ARG A O 1
ATOM 1744 N N . ASP A 1 212 ? -15.047 -9.144 3.939 1.00 89.81 212 ASP A N 1
ATOM 1745 C CA . ASP A 1 212 ? -16.039 -10.101 3.447 1.00 89.81 212 ASP A CA 1
ATOM 1746 C C . ASP A 1 212 ? -17.163 -9.415 2.654 1.00 89.81 212 ASP A C 1
ATOM 1748 O O . ASP A 1 212 ? -17.690 -9.999 1.706 1.00 89.81 212 ASP A O 1
ATOM 1752 N N . ARG A 1 213 ? -17.491 -8.161 2.984 1.00 88.12 213 ARG A N 1
ATOM 1753 C CA . ARG A 1 213 ? -18.519 -7.377 2.285 1.00 88.12 213 ARG A CA 1
ATOM 1754 C C . ARG A 1 213 ? -17.997 -6.589 1.083 1.00 88.12 213 ARG A C 1
ATOM 1756 O O . ARG A 1 213 ? -18.650 -6.572 0.041 1.00 88.12 213 ARG A O 1
ATOM 1763 N N . VAL A 1 214 ? -16.849 -5.931 1.223 1.00 86.25 214 VAL A N 1
ATOM 1764 C CA . VAL A 1 214 ? -16.321 -4.959 0.253 1.00 86.25 214 VAL A CA 1
ATOM 1765 C C . VAL A 1 214 ? -15.324 -5.624 -0.689 1.00 86.25 214 VAL A C 1
ATOM 1767 O O . VAL A 1 214 ? -15.582 -5.728 -1.891 1.00 86.25 214 VAL A O 1
ATOM 1770 N N . LEU A 1 215 ? -14.223 -6.148 -0.146 1.00 81.75 215 LEU A N 1
ATOM 1771 C CA . LEU A 1 215 ? -13.113 -6.701 -0.933 1.00 81.75 215 LEU A CA 1
ATOM 1772 C C . LEU A 1 215 ? -13.501 -7.997 -1.655 1.00 81.75 215 LEU A C 1
ATOM 1774 O O . LEU A 1 215 ? -13.144 -8.206 -2.811 1.00 81.75 215 LEU A O 1
ATOM 1778 N N . ASN A 1 216 ? -14.298 -8.848 -1.011 1.00 86.62 216 ASN A N 1
ATOM 1779 C CA . ASN A 1 216 ? -14.791 -10.090 -1.609 1.00 86.62 216 ASN A CA 1
ATOM 1780 C C . ASN A 1 216 ? -16.047 -9.881 -2.483 1.00 86.62 216 ASN A C 1
ATOM 1782 O O . ASN A 1 216 ? -16.650 -10.850 -2.949 1.00 86.62 216 ASN A O 1
ATOM 1786 N N . SER A 1 217 ? -16.461 -8.631 -2.727 1.00 88.38 217 SER A N 1
ATOM 1787 C CA . SER A 1 217 ? -17.614 -8.334 -3.579 1.00 88.38 217 SER A CA 1
ATOM 1788 C C . SER A 1 217 ? -17.345 -8.657 -5.053 1.00 88.38 217 SER A C 1
ATOM 1790 O O . SER A 1 217 ? -16.220 -8.568 -5.544 1.00 88.38 217 SER A O 1
ATOM 1792 N N . PHE A 1 218 ? -18.407 -8.959 -5.809 1.00 88.06 218 PHE A N 1
ATOM 1793 C CA . PHE A 1 218 ? -18.306 -9.233 -7.249 1.00 88.06 218 PHE A CA 1
ATOM 1794 C C . PHE A 1 218 ? -17.614 -8.101 -8.026 1.00 88.06 218 PHE A C 1
ATOM 1796 O O . PHE A 1 218 ? -16.824 -8.361 -8.933 1.00 88.06 218 PHE A O 1
ATOM 1803 N N . LYS A 1 219 ? -17.912 -6.838 -7.685 1.00 86.75 219 LYS A N 1
ATOM 1804 C CA . LYS A 1 219 ? -17.318 -5.674 -8.356 1.00 86.75 219 LYS A CA 1
ATOM 1805 C C . LYS A 1 219 ? -15.818 -5.586 -8.074 1.00 86.75 219 LYS A C 1
ATOM 1807 O O . LYS A 1 219 ? -15.060 -5.484 -9.034 1.00 86.75 219 LYS A O 1
ATOM 1812 N N . ALA A 1 220 ? -15.413 -5.682 -6.805 1.00 86.38 220 ALA A N 1
ATOM 1813 C CA . ALA A 1 220 ? -14.007 -5.642 -6.404 1.00 86.38 220 ALA A CA 1
ATOM 1814 C C . ALA A 1 220 ? -13.211 -6.778 -7.063 1.00 86.38 220 ALA A C 1
ATOM 1816 O O . ALA A 1 220 ? -12.285 -6.515 -7.822 1.00 86.38 220 ALA A O 1
ATOM 1817 N N . GLN A 1 221 ? -13.675 -8.026 -6.930 1.00 88.75 221 GLN A N 1
ATOM 1818 C CA . GLN A 1 221 ? -13.010 -9.196 -7.518 1.00 88.75 221 GLN A CA 1
ATOM 1819 C C . GLN A 1 221 ? -12.882 -9.114 -9.047 1.00 88.75 221 GLN A C 1
ATOM 1821 O O . GLN A 1 221 ? -11.874 -9.525 -9.627 1.00 88.75 221 GLN A O 1
ATOM 1826 N N . ARG A 1 222 ? -13.887 -8.554 -9.733 1.00 88.44 222 ARG A N 1
ATOM 1827 C CA . ARG A 1 222 ? -13.810 -8.328 -11.181 1.00 88.44 222 ARG A CA 1
ATOM 1828 C C . ARG A 1 222 ? -12.775 -7.260 -11.535 1.00 88.44 222 ARG A C 1
ATOM 1830 O O . ARG A 1 222 ? -12.055 -7.447 -12.515 1.00 88.44 222 ARG A O 1
ATOM 1837 N N . MET A 1 223 ? -12.717 -6.153 -10.793 1.00 87.44 223 MET A N 1
ATOM 1838 C CA . MET A 1 223 ? -11.709 -5.112 -11.017 1.00 87.44 223 MET A CA 1
ATOM 1839 C C . MET A 1 223 ? -10.299 -5.645 -10.762 1.00 87.44 223 MET A C 1
ATOM 1841 O O . MET A 1 223 ? -9.441 -5.464 -11.624 1.00 87.44 223 MET A O 1
ATOM 1845 N N . ASP A 1 224 ? -10.093 -6.394 -9.677 1.00 87.94 224 ASP A N 1
ATOM 1846 C CA . ASP A 1 224 ? -8.821 -7.055 -9.361 1.00 87.94 224 ASP A CA 1
ATOM 1847 C C . ASP A 1 224 ? -8.391 -8.008 -10.480 1.00 87.94 224 ASP A C 1
ATOM 1849 O O . ASP A 1 224 ? -7.236 -8.005 -10.910 1.00 87.94 224 ASP A O 1
ATOM 1853 N N . GLY A 1 225 ? -9.324 -8.810 -11.005 1.00 88.12 225 GLY A N 1
ATOM 1854 C CA . GLY A 1 225 ? -9.063 -9.707 -12.129 1.00 88.12 225 GLY A CA 1
ATOM 1855 C C . GLY A 1 225 ? -8.626 -8.964 -13.395 1.00 88.12 225 GLY A C 1
ATOM 1856 O O . GLY A 1 225 ? -7.660 -9.365 -14.047 1.00 88.12 225 GLY A O 1
ATOM 1857 N N . VAL A 1 226 ? -9.298 -7.856 -13.727 1.00 90.06 226 VAL A N 1
ATOM 1858 C CA . VAL A 1 226 ? -8.948 -7.011 -14.880 1.00 90.06 226 VAL A CA 1
ATOM 1859 C C . VAL A 1 226 ? -7.589 -6.342 -14.681 1.00 90.06 226 VAL A C 1
ATOM 1861 O O . VAL A 1 226 ? -6.766 -6.379 -15.594 1.00 90.06 226 VAL A O 1
ATOM 1864 N N . GLY A 1 227 ? -7.332 -5.770 -13.502 1.00 93.31 227 GLY A N 1
ATOM 1865 C CA . GLY A 1 227 ? -6.054 -5.142 -13.170 1.00 93.31 227 GLY A CA 1
ATOM 1866 C C . GLY A 1 227 ? -4.899 -6.134 -13.279 1.00 93.31 227 GLY A C 1
ATOM 1867 O O . GLY A 1 227 ? -3.945 -5.896 -14.016 1.00 93.31 227 GLY A O 1
ATOM 1868 N N . ASN A 1 228 ? -5.035 -7.303 -12.649 1.00 90.38 228 ASN A N 1
ATOM 1869 C CA . ASN A 1 228 ? -4.043 -8.375 -12.725 1.00 90.38 228 ASN A CA 1
ATOM 1870 C C . ASN A 1 228 ? -3.761 -8.819 -14.162 1.00 90.38 228 ASN A C 1
ATOM 1872 O O . ASN A 1 228 ? -2.606 -9.043 -14.522 1.00 90.38 228 ASN A O 1
ATOM 1876 N N . HIS A 1 229 ? -4.801 -8.958 -14.986 1.00 90.00 229 HIS A N 1
ATOM 1877 C CA . HIS A 1 229 ? -4.632 -9.320 -16.389 1.00 90.00 229 HIS A CA 1
ATOM 1878 C C . HIS A 1 229 ? -3.867 -8.237 -17.160 1.00 90.00 229 HIS A C 1
ATOM 1880 O O . HIS A 1 229 ? -2.868 -8.545 -17.801 1.00 90.00 229 HIS A O 1
ATOM 1886 N N . ILE A 1 230 ? -4.272 -6.971 -17.031 1.00 94.06 230 ILE A N 1
ATOM 1887 C CA . ILE A 1 230 ? -3.637 -5.839 -17.720 1.00 94.06 230 ILE A CA 1
ATOM 1888 C C . ILE A 1 230 ? -2.156 -5.729 -17.360 1.00 94.06 230 ILE A C 1
ATOM 1890 O O . ILE A 1 230 ? -1.318 -5.620 -18.252 1.00 94.06 230 ILE A O 1
ATOM 1894 N N . ILE A 1 231 ? -1.820 -5.782 -16.070 1.00 95.00 231 ILE A N 1
ATOM 1895 C CA . ILE A 1 231 ? -0.433 -5.665 -15.607 1.00 95.00 231 ILE A CA 1
ATOM 1896 C C . ILE A 1 231 ? 0.422 -6.820 -16.142 1.00 95.00 231 ILE A C 1
ATOM 1898 O O . ILE A 1 231 ? 1.533 -6.582 -16.617 1.00 95.00 231 ILE A O 1
ATOM 1902 N N . LYS A 1 232 ? -0.103 -8.054 -16.136 1.00 90.69 232 LYS A N 1
ATOM 1903 C CA . LYS A 1 232 ? 0.585 -9.222 -16.707 1.00 90.69 232 LYS A CA 1
ATOM 1904 C C . LYS A 1 232 ? 0.839 -9.064 -18.203 1.00 90.69 232 LYS A C 1
ATOM 1906 O O . LYS A 1 232 ? 1.962 -9.285 -18.643 1.00 90.69 232 LYS A O 1
ATOM 1911 N N . GLU A 1 233 ? -0.171 -8.662 -18.970 1.00 93.44 233 GLU A N 1
ATOM 1912 C CA . GLU A 1 233 ? -0.052 -8.501 -20.423 1.00 93.44 233 GLU A CA 1
ATOM 1913 C C . GLU A 1 233 ? 0.873 -7.340 -20.810 1.00 93.44 233 GLU A C 1
ATOM 1915 O O . GLU A 1 233 ? 1.610 -7.449 -21.790 1.00 93.44 233 GLU A O 1
ATOM 1920 N N . LEU A 1 234 ? 0.882 -6.247 -20.035 1.00 95.94 234 LEU A N 1
ATOM 1921 C CA . LEU A 1 234 ? 1.829 -5.141 -20.208 1.00 95.94 234 LEU A CA 1
ATOM 1922 C C . LEU A 1 234 ? 3.263 -5.585 -19.924 1.00 95.94 234 LEU A C 1
ATOM 1924 O O . LEU A 1 234 ? 4.156 -5.349 -20.735 1.00 95.94 234 LEU A O 1
ATOM 1928 N N . PHE A 1 235 ? 3.487 -6.245 -18.785 1.00 95.62 235 PHE A N 1
ATOM 1929 C CA . PHE A 1 235 ? 4.808 -6.751 -18.426 1.00 95.62 235 PHE A CA 1
ATOM 1930 C C . PHE A 1 235 ? 5.322 -7.726 -19.488 1.00 95.62 235 PHE A C 1
ATOM 1932 O O . PHE A 1 235 ? 6.455 -7.598 -19.949 1.00 95.62 235 PHE A O 1
ATOM 1939 N N . LYS A 1 236 ? 4.455 -8.646 -19.928 1.00 90.06 236 LYS A N 1
ATOM 1940 C CA . LYS A 1 236 ? 4.750 -9.600 -20.994 1.00 90.06 236 LYS A CA 1
ATOM 1941 C C . LYS A 1 236 ? 5.108 -8.902 -22.312 1.00 90.06 236 LYS A C 1
ATOM 1943 O O . LYS A 1 236 ? 6.136 -9.220 -22.896 1.00 90.06 236 LYS A O 1
ATOM 1948 N N . ALA A 1 237 ? 4.324 -7.911 -22.743 1.00 93.69 237 ALA A N 1
ATOM 1949 C CA . ALA A 1 237 ? 4.602 -7.154 -23.968 1.00 93.69 237 ALA A CA 1
ATOM 1950 C C . ALA A 1 237 ? 6.015 -6.552 -23.961 1.00 93.69 237 ALA A C 1
ATOM 1952 O O . ALA A 1 237 ? 6.769 -6.683 -24.926 1.00 93.69 237 ALA A O 1
ATOM 1953 N N . TYR A 1 238 ? 6.385 -5.914 -22.847 1.00 95.50 238 TYR A N 1
ATOM 1954 C CA . TYR A 1 238 ? 7.665 -5.226 -22.728 1.00 95.50 238 TYR A CA 1
ATOM 1955 C C . TYR A 1 238 ? 8.850 -6.158 -22.518 1.00 95.50 238 TYR A C 1
ATOM 1957 O O . TYR A 1 238 ? 9.957 -5.787 -22.899 1.00 95.50 238 TYR A O 1
ATOM 1965 N N . ILE A 1 239 ? 8.660 -7.340 -21.929 1.00 92.12 239 ILE A N 1
ATOM 1966 C CA . ILE A 1 239 ? 9.758 -8.301 -21.822 1.00 92.12 239 ILE A CA 1
ATOM 1967 C C . ILE A 1 239 ? 9.976 -9.060 -23.130 1.00 92.12 239 ILE A C 1
ATOM 1969 O O . ILE A 1 239 ? 11.127 -9.262 -23.496 1.00 92.12 239 ILE A O 1
ATOM 1973 N N . ASP A 1 240 ? 8.907 -9.402 -23.857 1.00 88.56 240 ASP A N 1
ATOM 1974 C CA . ASP A 1 240 ? 8.991 -10.100 -25.146 1.00 88.56 240 ASP A CA 1
ATOM 1975 C C . ASP A 1 240 ? 9.511 -9.171 -26.258 1.00 88.56 240 ASP A C 1
ATOM 1977 O O . ASP A 1 240 ? 10.221 -9.597 -27.169 1.00 88.56 240 ASP A O 1
ATOM 1981 N N . ASN A 1 241 ? 9.163 -7.881 -26.200 1.00 92.94 241 ASN A N 1
ATOM 1982 C CA . ASN A 1 241 ? 9.653 -6.871 -27.130 1.00 92.94 241 ASN A CA 1
ATOM 1983 C C . ASN A 1 241 ? 9.947 -5.541 -26.411 1.00 92.94 241 ASN A C 1
ATOM 1985 O O . ASN A 1 241 ? 9.150 -4.596 -26.474 1.00 92.94 241 ASN A O 1
ATOM 1989 N N . PRO A 1 242 ? 11.130 -5.392 -25.789 1.00 93.75 242 PRO A N 1
ATOM 1990 C CA . PRO A 1 242 ? 11.469 -4.197 -25.014 1.00 93.75 242 PRO A CA 1
ATOM 1991 C C . PRO A 1 242 ? 11.610 -2.937 -25.874 1.00 93.75 242 PRO A C 1
ATOM 1993 O O . PRO A 1 242 ? 11.574 -1.822 -25.354 1.00 93.75 242 PRO A O 1
ATOM 1996 N N . GLN A 1 243 ? 11.668 -3.072 -27.204 1.00 94.25 243 GLN A N 1
ATOM 1997 C CA . GLN A 1 243 ? 11.553 -1.934 -28.115 1.00 94.25 243 GLN A CA 1
ATOM 1998 C C . GLN A 1 243 ? 10.152 -1.303 -28.129 1.00 94.25 243 GLN A C 1
ATOM 2000 O O . GLN A 1 243 ? 9.958 -0.325 -28.841 1.00 94.25 243 GLN A O 1
ATOM 2005 N N . GLN A 1 244 ? 9.171 -1.812 -27.385 1.00 94.19 244 GLN A N 1
ATOM 2006 C CA . GLN A 1 244 ? 7.880 -1.143 -27.190 1.00 94.19 244 GLN A CA 1
ATOM 2007 C C . GLN A 1 244 ? 7.897 -0.154 -26.017 1.00 94.19 244 GLN A C 1
ATOM 2009 O O . GLN A 1 244 ? 6.998 0.675 -25.906 1.00 94.19 244 GLN A O 1
ATOM 2014 N N . LEU A 1 245 ? 8.932 -0.190 -25.167 1.00 95.38 245 LEU A N 1
ATOM 2015 C CA . LEU A 1 245 ? 9.053 0.726 -24.036 1.00 95.38 245 LEU A CA 1
ATOM 2016 C C . LEU A 1 245 ? 9.148 2.189 -24.502 1.00 95.38 245 LEU A C 1
ATOM 2018 O O . LEU A 1 245 ? 9.737 2.466 -25.559 1.00 95.38 245 LEU A O 1
ATOM 2022 N N . PRO A 1 246 ? 8.633 3.152 -23.715 1.00 95.06 246 PRO A N 1
ATOM 2023 C CA . PRO A 1 246 ? 8.798 4.564 -24.021 1.00 95.06 246 PRO A CA 1
ATOM 2024 C C . PRO A 1 246 ? 10.255 5.007 -24.010 1.00 95.06 246 PRO A C 1
ATOM 2026 O O . PRO A 1 246 ? 11.108 4.456 -23.314 1.00 95.06 246 PRO A O 1
ATOM 2029 N N . ASP A 1 247 ? 10.508 6.098 -24.721 1.00 94.88 247 ASP A N 1
ATOM 2030 C CA . ASP A 1 247 ? 11.836 6.672 -24.905 1.00 94.88 247 ASP A CA 1
ATOM 2031 C C . ASP A 1 247 ? 12.579 6.938 -23.592 1.00 94.88 247 ASP A C 1
ATOM 2033 O O . ASP A 1 247 ? 13.732 6.539 -23.433 1.00 94.88 247 ASP A O 1
ATOM 2037 N N . LYS A 1 248 ? 11.904 7.572 -22.625 1.00 92.69 248 LYS A N 1
ATOM 2038 C CA . LYS A 1 248 ? 12.492 7.862 -21.310 1.00 92.69 248 LYS A CA 1
ATOM 2039 C C . LYS A 1 248 ? 12.873 6.583 -20.567 1.00 92.69 248 LYS A C 1
ATOM 2041 O O . LYS A 1 248 ? 13.935 6.534 -19.963 1.00 92.69 248 LYS A O 1
ATOM 2046 N N . THR A 1 249 ? 12.039 5.554 -20.664 1.00 94.12 249 THR A N 1
ATOM 2047 C CA . THR A 1 249 ? 12.245 4.269 -19.995 1.00 94.12 249 THR A CA 1
ATOM 2048 C C . THR A 1 249 ? 13.455 3.526 -20.565 1.00 94.12 249 THR A C 1
ATOM 2050 O O . THR A 1 249 ? 14.261 2.997 -19.806 1.00 94.12 249 THR A O 1
ATOM 2053 N N . ILE A 1 250 ? 13.655 3.556 -21.887 1.00 94.25 250 ILE A N 1
ATOM 2054 C CA . ILE A 1 250 ? 14.848 2.974 -22.532 1.00 94.25 250 ILE A CA 1
ATOM 2055 C C . ILE A 1 250 ? 16.121 3.722 -22.132 1.00 94.25 250 ILE A C 1
ATOM 2057 O O . ILE A 1 250 ? 17.159 3.103 -21.909 1.00 94.25 250 ILE A O 1
ATOM 2061 N N . ILE A 1 251 ? 16.054 5.051 -22.020 1.00 91.06 251 ILE A N 1
ATOM 2062 C CA . ILE A 1 251 ? 17.185 5.835 -21.517 1.00 91.06 251 ILE A CA 1
ATOM 2063 C C . ILE A 1 251 ? 17.507 5.414 -20.076 1.00 91.06 251 ILE A C 1
ATOM 2065 O O . ILE A 1 251 ? 18.664 5.124 -19.786 1.00 91.06 251 ILE A O 1
ATOM 2069 N N . SER A 1 252 ? 16.503 5.322 -19.198 1.00 89.31 252 SER A N 1
ATOM 2070 C CA . SER A 1 252 ? 16.681 4.875 -17.809 1.00 89.31 252 SER A CA 1
ATOM 2071 C C . SER A 1 252 ? 17.293 3.475 -17.709 1.00 89.31 252 SER A C 1
ATOM 2073 O O . SER A 1 252 ? 18.202 3.281 -16.906 1.00 89.31 252 SER A O 1
ATOM 2075 N N . LEU A 1 253 ? 16.873 2.530 -18.561 1.00 90.06 253 LEU A N 1
ATOM 2076 C CA . LEU A 1 253 ? 17.472 1.193 -18.633 1.00 90.06 253 LEU A CA 1
ATOM 2077 C C . LEU A 1 253 ? 18.990 1.274 -18.839 1.00 90.06 253 LEU A C 1
ATOM 2079 O O . LEU A 1 253 ? 19.757 0.657 -18.104 1.00 90.06 253 LEU A O 1
ATOM 2083 N N . TYR A 1 254 ? 19.431 2.054 -19.826 1.00 89.81 254 TYR A N 1
ATOM 2084 C CA . TYR A 1 254 ? 20.850 2.152 -20.160 1.00 89.81 254 TYR A CA 1
ATOM 2085 C C . TYR A 1 254 ? 21.654 3.044 -19.217 1.00 89.81 254 TYR A C 1
ATOM 2087 O O . TYR A 1 254 ? 22.840 2.788 -19.046 1.00 89.81 254 TYR A O 1
ATOM 2095 N N . ILE A 1 255 ? 21.030 4.021 -18.550 1.00 84.81 255 ILE A N 1
ATOM 2096 C CA . ILE A 1 255 ? 21.661 4.722 -17.420 1.00 84.81 255 ILE A CA 1
ATOM 2097 C C . ILE A 1 255 ? 22.035 3.719 -16.322 1.00 84.81 255 ILE A C 1
ATOM 2099 O O . ILE A 1 255 ? 23.120 3.814 -15.764 1.00 84.81 255 ILE A O 1
ATOM 2103 N N . ASN A 1 256 ? 21.162 2.749 -16.040 1.00 80.62 256 ASN A N 1
ATOM 2104 C CA . ASN A 1 256 ? 21.388 1.770 -14.977 1.00 80.62 256 ASN A CA 1
ATOM 2105 C C . ASN A 1 256 ? 22.328 0.626 -15.395 1.00 80.62 256 ASN A C 1
ATOM 2107 O O . ASN A 1 256 ? 23.044 0.087 -14.558 1.00 80.62 256 ASN A O 1
ATOM 2111 N N . LEU A 1 257 ? 22.323 0.231 -16.674 1.00 83.50 257 LEU A N 1
ATOM 2112 C CA . LEU A 1 257 ? 23.146 -0.879 -17.174 1.00 83.50 257 LEU A CA 1
ATOM 2113 C C . LEU A 1 257 ? 24.580 -0.485 -17.555 1.00 83.50 257 LEU A C 1
ATOM 2115 O O . LEU A 1 257 ? 25.418 -1.372 -17.723 1.00 83.50 257 LEU A O 1
ATOM 2119 N N . MET A 1 258 ? 24.862 0.801 -17.776 1.00 81.88 258 MET A N 1
ATOM 2120 C CA . MET A 1 258 ? 26.156 1.271 -18.280 1.00 81.88 258 MET A CA 1
ATOM 2121 C C . MET A 1 258 ? 26.929 2.039 -17.208 1.00 81.88 258 MET A C 1
ATOM 2123 O O . MET A 1 258 ? 26.353 2.730 -16.376 1.00 81.88 258 MET A O 1
ATOM 2127 N N . SER A 1 259 ? 28.258 1.952 -17.263 1.00 72.12 259 SER A N 1
ATOM 2128 C CA . SER A 1 259 ? 29.149 2.792 -16.457 1.00 72.12 259 SER A CA 1
ATOM 2129 C C . SER A 1 259 ? 29.087 4.263 -16.897 1.00 72.12 259 SER A C 1
ATOM 2131 O O . SER A 1 259 ? 28.643 4.572 -18.009 1.00 72.12 259 SER A O 1
ATOM 2133 N N . GLU A 1 260 ? 29.561 5.176 -16.043 1.00 69.56 260 GLU A N 1
ATOM 2134 C CA . GLU A 1 260 ? 29.630 6.612 -16.354 1.00 69.56 260 GLU A CA 1
ATOM 2135 C C . GLU A 1 260 ? 30.296 6.874 -17.719 1.00 69.56 260 GLU A C 1
ATOM 2137 O O . GLU A 1 260 ? 31.325 6.289 -18.052 1.00 69.56 260 GLU A O 1
ATOM 2142 N N . GLY A 1 261 ? 29.677 7.733 -18.539 1.00 64.56 261 GLY A N 1
ATOM 2143 C CA . GLY A 1 261 ? 30.134 8.047 -19.903 1.00 64.56 261 GLY A CA 1
ATOM 2144 C C . GLY A 1 261 ? 29.680 7.066 -20.997 1.00 64.56 261 GLY A C 1
ATOM 2145 O O . GLY A 1 261 ? 29.755 7.396 -22.179 1.00 64.56 261 GLY A O 1
ATOM 2146 N N . GLY A 1 262 ? 29.110 5.903 -20.652 1.00 76.88 262 GLY A N 1
ATOM 2147 C CA . GLY A 1 262 ? 28.682 4.891 -21.635 1.00 76.88 262 GLY A CA 1
ATOM 2148 C C . GLY A 1 262 ? 27.592 5.351 -22.618 1.00 76.88 262 GLY A C 1
ATOM 2149 O O . GLY A 1 262 ? 27.458 4.800 -23.709 1.00 76.88 262 GLY A O 1
ATOM 2150 N N . LEU A 1 263 ? 26.836 6.396 -22.271 1.00 81.94 263 LEU A N 1
ATOM 2151 C CA . LEU A 1 263 ? 25.785 6.972 -23.118 1.00 81.94 263 LEU A CA 1
ATOM 2152 C C . LEU A 1 263 ? 26.299 7.998 -24.143 1.00 81.94 263 LEU A C 1
ATOM 2154 O O . LEU A 1 263 ? 25.527 8.417 -25.010 1.00 81.94 263 LEU A O 1
ATOM 2158 N N . ASP A 1 264 ? 27.568 8.414 -24.073 1.00 82.19 264 ASP A N 1
ATOM 2159 C CA . ASP A 1 264 ? 28.108 9.476 -24.932 1.00 82.19 264 ASP A CA 1
ATOM 2160 C C . ASP A 1 264 ? 28.144 9.082 -26.415 1.00 82.19 264 ASP A C 1
ATOM 2162 O O . ASP A 1 264 ? 27.824 9.903 -27.276 1.00 82.19 264 ASP A O 1
ATOM 2166 N N . GLU A 1 265 ? 28.399 7.807 -26.722 1.00 84.88 265 GLU A N 1
ATOM 2167 C CA . GLU A 1 265 ? 28.362 7.245 -28.085 1.00 84.88 265 GLU A CA 1
ATOM 2168 C C . GLU A 1 265 ? 26.967 7.360 -28.743 1.00 84.88 265 GLU A C 1
ATOM 2170 O O . GLU A 1 265 ? 26.809 7.457 -29.969 1.00 84.88 265 GLU A O 1
ATOM 2175 N N . TYR A 1 266 ? 25.922 7.408 -27.915 1.00 85.88 266 TYR A N 1
ATOM 2176 C CA . TYR A 1 266 ? 24.529 7.458 -28.350 1.00 85.88 266 TYR A CA 1
ATOM 2177 C C . TYR A 1 266 ? 24.023 8.894 -28.498 1.00 85.88 266 TYR A C 1
ATOM 2179 O O . TYR A 1 266 ? 22.874 9.095 -28.898 1.00 85.88 266 TYR A O 1
ATOM 2187 N N . LYS A 1 267 ? 24.858 9.908 -28.236 1.00 85.69 267 LYS A N 1
ATOM 2188 C CA . LYS A 1 267 ? 24.495 11.310 -28.453 1.00 85.69 267 LYS A CA 1
ATOM 2189 C C . LYS A 1 267 ? 24.548 11.674 -29.942 1.00 85.69 267 LYS A C 1
ATOM 2191 O O . LYS A 1 267 ? 25.430 11.266 -30.692 1.00 85.69 267 LYS A O 1
ATOM 2196 N N . VAL A 1 268 ? 23.580 12.472 -30.379 1.00 80.88 268 VAL A N 1
ATOM 2197 C CA . VAL A 1 268 ? 23.528 13.137 -31.685 1.00 80.88 268 VAL A CA 1
ATOM 2198 C C . VAL A 1 268 ? 23.225 14.606 -31.409 1.00 80.88 268 VAL A C 1
ATOM 2200 O O . VAL A 1 268 ? 22.236 14.921 -30.749 1.00 80.88 268 VAL A O 1
ATOM 2203 N N . ASN A 1 269 ? 24.102 15.512 -31.852 1.00 84.00 269 ASN A N 1
ATOM 2204 C CA . ASN A 1 269 ? 24.017 16.953 -31.562 1.00 84.00 269 ASN A CA 1
ATOM 2205 C C . ASN A 1 269 ? 23.869 17.262 -30.055 1.00 84.00 269 ASN A C 1
ATOM 2207 O O . ASN A 1 269 ? 23.066 18.101 -29.651 1.00 84.00 269 ASN A O 1
ATOM 2211 N N . GLY A 1 270 ? 24.599 16.525 -29.210 1.00 82.12 270 GLY A N 1
ATOM 2212 C CA . GLY A 1 270 ? 24.581 16.688 -27.751 1.00 82.12 270 GLY A CA 1
ATOM 2213 C C . GLY A 1 270 ? 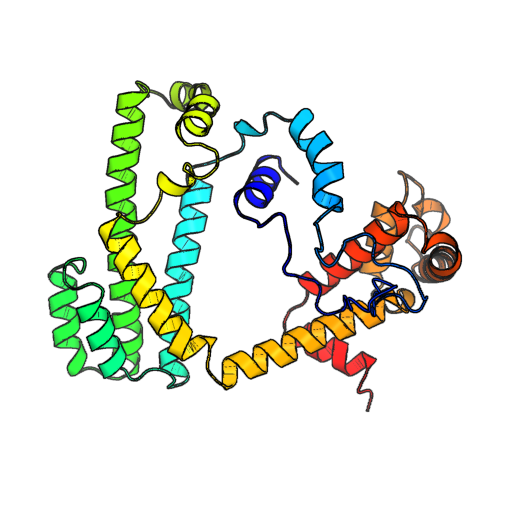23.368 16.085 -27.028 1.00 82.12 270 GLY A C 1
ATOM 2214 O O . GLY A 1 270 ? 23.332 16.121 -25.801 1.00 82.12 270 GLY A O 1
ATOM 2215 N N . LYS A 1 271 ? 22.397 15.494 -27.741 1.00 85.88 271 LYS A N 1
ATOM 2216 C CA . LYS A 1 271 ? 21.212 14.842 -27.152 1.00 85.88 271 LYS A CA 1
ATOM 2217 C C . LYS A 1 271 ? 21.239 13.334 -27.364 1.00 85.88 271 LYS A C 1
ATOM 2219 O O . LYS A 1 271 ? 21.648 12.872 -28.422 1.00 85.88 271 LYS A O 1
ATOM 2224 N N . ILE A 1 272 ? 20.770 12.566 -26.383 1.00 87.94 272 ILE A N 1
ATOM 2225 C CA . ILE A 1 272 ? 20.689 11.102 -26.485 1.00 87.94 272 ILE A CA 1
ATOM 2226 C C . ILE A 1 272 ? 19.725 10.713 -27.616 1.00 87.94 272 ILE A C 1
ATOM 2228 O O . ILE A 1 272 ? 18.571 11.142 -27.638 1.00 87.94 272 ILE A O 1
ATOM 2232 N N . SER A 1 273 ? 20.201 9.895 -28.555 1.00 92.19 273 SER A N 1
ATOM 2233 C CA . SER A 1 273 ? 19.405 9.343 -29.648 1.00 92.19 273 SER A CA 1
ATOM 2234 C C . SER A 1 273 ? 18.769 8.026 -29.223 1.00 92.19 273 SER A C 1
ATOM 2236 O O . SER A 1 273 ? 19.411 6.975 -29.196 1.00 92.19 273 SER A O 1
ATOM 2238 N N . VAL A 1 274 ? 17.470 8.073 -28.938 1.00 91.31 274 VAL A N 1
ATOM 2239 C CA . VAL A 1 274 ? 16.712 6.885 -28.528 1.00 91.31 274 VAL A CA 1
ATOM 2240 C C . VAL A 1 274 ? 16.645 5.844 -29.642 1.00 91.31 274 VAL A C 1
ATOM 2242 O O . VAL A 1 274 ? 16.698 4.656 -29.358 1.00 91.31 274 VAL A O 1
ATOM 2245 N N . GLY A 1 275 ? 16.613 6.259 -30.912 1.00 91.81 275 GLY A N 1
ATOM 2246 C CA . GLY A 1 275 ? 16.660 5.326 -32.043 1.00 91.81 275 GLY A CA 1
ATOM 2247 C C . GLY A 1 275 ? 17.921 4.452 -32.034 1.00 91.81 275 GLY A C 1
ATOM 2248 O O . GLY A 1 275 ? 17.825 3.237 -32.193 1.00 91.81 275 GLY A O 1
ATOM 2249 N N . LYS A 1 276 ? 19.096 5.040 -31.752 1.00 92.06 276 LYS A N 1
ATOM 2250 C CA . LYS A 1 276 ? 20.337 4.264 -31.579 1.00 92.06 276 LYS A CA 1
ATOM 2251 C C . LYS A 1 276 ? 20.243 3.307 -30.386 1.00 92.06 276 LYS A C 1
ATOM 2253 O O . LYS A 1 276 ? 20.666 2.160 -30.499 1.00 92.06 276 LYS A O 1
ATOM 2258 N N . LEU A 1 277 ? 19.659 3.757 -29.271 1.00 93.06 277 LEU A N 1
ATOM 2259 C CA . LEU A 1 277 ? 19.440 2.907 -28.096 1.00 93.06 277 LEU A CA 1
ATOM 2260 C C . LEU A 1 277 ? 18.444 1.771 -28.364 1.00 93.06 277 LEU A C 1
ATOM 2262 O O . LEU A 1 277 ? 18.657 0.682 -27.854 1.00 93.06 277 LEU A O 1
ATOM 2266 N N . ARG A 1 278 ? 17.400 1.970 -29.181 1.00 94.44 278 ARG A N 1
ATOM 2267 C CA . ARG A 1 278 ? 16.461 0.903 -29.585 1.00 94.44 278 ARG A CA 1
ATOM 2268 C C . ARG A 1 278 ? 17.155 -0.173 -30.420 1.00 94.44 278 ARG A C 1
ATOM 2270 O O . ARG A 1 278 ? 16.975 -1.355 -30.144 1.00 94.44 278 ARG A O 1
ATOM 2277 N N . ASN A 1 279 ? 18.014 0.223 -31.361 1.00 92.62 279 ASN A N 1
ATOM 2278 C CA . ASN A 1 279 ? 18.824 -0.730 -32.127 1.00 92.62 279 ASN A CA 1
ATOM 2279 C C . ASN A 1 279 ? 19.759 -1.527 -31.210 1.00 92.62 279 ASN A C 1
ATOM 2281 O O . ASN A 1 279 ? 19.848 -2.748 -31.319 1.00 92.62 279 ASN A O 1
ATOM 2285 N N . LYS A 1 280 ? 20.422 -0.846 -30.266 1.00 91.81 280 LYS A N 1
ATOM 2286 C CA . LYS A 1 280 ? 21.234 -1.519 -29.250 1.00 91.81 280 LYS A CA 1
ATOM 2287 C C . LYS A 1 280 ? 20.392 -2.472 -28.405 1.00 91.81 280 LYS A C 1
ATOM 2289 O O . LYS A 1 280 ? 20.807 -3.604 -28.200 1.00 91.81 280 LYS A O 1
ATOM 2294 N N . LEU A 1 281 ? 19.215 -2.034 -27.964 1.00 93.12 281 LEU A N 1
ATOM 2295 C CA . LEU A 1 281 ? 18.295 -2.822 -27.152 1.00 93.12 281 LEU A CA 1
ATOM 2296 C C . LEU A 1 281 ? 17.890 -4.103 -27.860 1.00 93.12 281 LEU A C 1
ATOM 2298 O O . LEU A 1 281 ? 17.884 -5.145 -27.226 1.00 93.12 281 LEU A O 1
ATOM 2302 N N . GLN A 1 282 ? 17.625 -4.053 -29.163 1.00 92.06 282 GLN A N 1
ATOM 2303 C CA . GLN A 1 282 ? 17.344 -5.249 -29.950 1.00 92.06 282 GLN A CA 1
ATOM 2304 C C . GLN A 1 282 ? 18.512 -6.248 -29.926 1.00 92.06 282 GLN A C 1
ATOM 2306 O O . GLN A 1 282 ? 18.305 -7.441 -29.712 1.00 92.06 282 GLN A O 1
ATOM 2311 N N . VAL A 1 283 ? 19.742 -5.767 -30.131 1.00 90.81 283 VAL A N 1
ATOM 2312 C CA . VAL A 1 283 ? 20.950 -6.610 -30.141 1.00 90.81 283 VAL A CA 1
ATOM 2313 C C . VAL A 1 283 ? 21.245 -7.172 -28.751 1.00 90.81 283 VAL A C 1
ATOM 2315 O O . VAL A 1 283 ? 21.466 -8.374 -28.604 1.00 90.81 283 VAL A O 1
ATOM 2318 N N . ASP A 1 284 ? 21.225 -6.314 -27.731 1.00 90.19 284 ASP A N 1
ATOM 2319 C CA . ASP A 1 284 ? 21.434 -6.696 -26.338 1.00 90.19 284 ASP A CA 1
ATOM 2320 C C . ASP A 1 284 ? 20.363 -7.698 -25.902 1.00 90.19 284 ASP A C 1
ATOM 2322 O O . ASP A 1 284 ? 20.694 -8.707 -25.296 1.00 90.19 284 ASP A O 1
ATOM 2326 N N . HIS A 1 285 ? 19.098 -7.484 -26.265 1.00 91.31 285 HIS A N 1
ATOM 2327 C CA . HIS A 1 285 ? 18.023 -8.403 -25.918 1.00 91.31 285 HIS A CA 1
ATOM 2328 C C . HIS A 1 285 ? 18.222 -9.781 -26.549 1.00 91.31 285 HIS A C 1
ATOM 2330 O O . HIS A 1 285 ? 18.082 -10.779 -25.862 1.00 91.31 285 HIS A O 1
ATOM 2336 N N . ASN A 1 286 ? 18.643 -9.866 -27.812 1.00 85.62 286 ASN A N 1
ATOM 2337 C CA . ASN A 1 286 ? 18.886 -11.159 -28.457 1.00 85.62 286 ASN A CA 1
ATOM 2338 C C . ASN A 1 286 ? 20.099 -11.906 -27.875 1.00 85.62 286 ASN A C 1
ATOM 2340 O O . ASN A 1 286 ? 20.071 -13.128 -27.743 1.00 85.62 286 ASN A O 1
ATOM 2344 N N . ASN A 1 287 ? 21.167 -11.183 -27.531 1.00 86.69 287 ASN A N 1
ATOM 2345 C CA . ASN A 1 287 ? 22.450 -11.794 -27.168 1.00 86.69 287 ASN A CA 1
ATOM 2346 C C . ASN A 1 287 ? 22.641 -11.958 -25.655 1.00 86.69 287 ASN A C 1
ATOM 2348 O O . ASN A 1 287 ? 23.318 -12.883 -25.211 1.00 86.69 287 ASN A O 1
ATOM 2352 N N . ARG A 1 288 ? 22.053 -11.059 -24.863 1.00 82.19 288 ARG A N 1
ATOM 2353 C CA . ARG A 1 288 ? 22.304 -10.899 -23.425 1.00 82.19 288 ARG A CA 1
ATOM 2354 C C . ARG A 1 288 ? 21.114 -11.313 -22.566 1.00 82.19 288 ARG A C 1
ATOM 2356 O O . ARG A 1 288 ? 21.197 -11.213 -21.348 1.00 82.19 288 ARG A O 1
ATOM 2363 N N . PHE A 1 289 ? 20.034 -11.848 -23.148 1.00 75.31 289 PHE A N 1
ATOM 2364 C CA . PHE A 1 289 ? 18.865 -12.336 -22.392 1.00 75.31 289 PHE A CA 1
ATOM 2365 C C . PHE A 1 289 ? 19.212 -13.390 -21.328 1.00 75.31 289 PHE A C 1
ATOM 2367 O O . PHE A 1 289 ? 18.440 -13.641 -20.414 1.00 75.31 289 PHE A O 1
ATOM 2374 N N . ARG A 1 290 ? 20.366 -14.056 -21.438 1.00 75.06 290 ARG A N 1
ATOM 2375 C CA . ARG A 1 290 ? 20.828 -15.042 -20.449 1.00 75.06 290 ARG A CA 1
ATOM 2376 C C . ARG A 1 290 ? 21.766 -14.445 -19.393 1.00 75.06 290 ARG A C 1
ATOM 2378 O O . ARG A 1 290 ? 22.134 -15.143 -18.454 1.00 75.06 290 ARG A O 1
ATOM 2385 N N . GLU A 1 291 ? 22.155 -13.178 -19.528 1.00 77.50 291 GLU A N 1
ATOM 2386 C CA . GLU A 1 291 ? 22.968 -12.469 -18.542 1.00 77.50 291 GLU A CA 1
ATOM 2387 C C . GLU A 1 291 ? 22.083 -11.952 -17.402 1.00 77.50 291 GLU A C 1
ATOM 2389 O O . GLU A 1 291 ? 21.193 -11.128 -17.618 1.00 77.50 291 GLU A O 1
ATOM 2394 N N . SER A 1 292 ? 22.373 -12.390 -16.173 1.00 73.75 292 SER A N 1
ATOM 2395 C CA . SER A 1 292 ? 21.612 -12.003 -14.973 1.00 73.75 292 SER A CA 1
ATOM 2396 C C . SER A 1 292 ? 21.512 -10.481 -14.805 1.00 73.75 292 SER A C 1
ATOM 2398 O O . SER A 1 292 ? 20.421 -9.950 -14.618 1.00 73.75 292 SER A O 1
ATOM 2400 N N . ASN A 1 293 ? 22.622 -9.753 -14.982 1.00 76.19 293 ASN A N 1
ATOM 2401 C CA . ASN A 1 293 ? 22.634 -8.290 -14.864 1.00 76.19 293 ASN A CA 1
ATOM 2402 C C . ASN A 1 293 ? 21.683 -7.613 -15.875 1.00 76.19 293 ASN A C 1
ATOM 2404 O O . ASN A 1 293 ? 20.892 -6.745 -15.509 1.00 76.19 293 ASN A O 1
ATOM 2408 N N . TYR A 1 294 ? 21.699 -8.052 -17.140 1.00 81.81 294 TYR A N 1
ATOM 2409 C CA . TYR A 1 294 ? 20.821 -7.493 -18.170 1.00 81.81 294 TYR A CA 1
ATOM 2410 C C . TYR A 1 294 ? 19.341 -7.766 -17.869 1.00 81.81 294 TYR A C 1
ATOM 2412 O O . TYR A 1 294 ? 18.535 -6.836 -17.889 1.00 81.81 294 TYR A O 1
ATOM 2420 N N . ILE A 1 295 ? 18.985 -9.016 -17.552 1.00 78.81 295 ILE A N 1
ATOM 2421 C CA . ILE A 1 295 ? 17.598 -9.389 -17.239 1.00 78.81 295 ILE A CA 1
ATOM 2422 C C . ILE A 1 295 ? 17.083 -8.673 -15.997 1.00 78.81 295 ILE A C 1
ATOM 2424 O O . ILE A 1 295 ? 15.950 -8.189 -16.013 1.00 78.81 295 ILE A O 1
ATOM 2428 N N . ASN A 1 296 ? 17.898 -8.560 -14.950 1.00 78.75 296 ASN A N 1
ATOM 2429 C CA . ASN A 1 296 ? 17.511 -7.861 -13.730 1.00 78.75 296 ASN A CA 1
ATOM 2430 C C . ASN A 1 296 ? 17.303 -6.368 -14.001 1.00 78.75 296 ASN A C 1
ATOM 2432 O O . ASN A 1 296 ? 16.271 -5.819 -13.614 1.00 78.75 296 ASN A O 1
ATOM 2436 N N . GLY A 1 297 ? 18.220 -5.726 -14.732 1.00 82.56 297 GLY A N 1
ATOM 2437 C CA . GLY A 1 297 ? 18.089 -4.320 -15.114 1.00 82.56 297 GLY A CA 1
ATOM 2438 C C . GLY A 1 297 ? 16.864 -4.053 -15.994 1.00 82.56 297 GLY A C 1
ATOM 2439 O O . GLY A 1 297 ? 16.120 -3.099 -15.747 1.00 82.56 297 GLY A O 1
ATOM 2440 N N . LEU A 1 298 ? 16.602 -4.920 -16.979 1.00 86.31 298 LEU A N 1
ATOM 2441 C CA . LEU A 1 298 ? 15.424 -4.825 -17.843 1.00 86.31 298 LEU A CA 1
ATOM 2442 C C . LEU A 1 298 ? 14.131 -5.019 -17.047 1.00 86.31 298 LEU A C 1
ATOM 2444 O O . LEU A 1 298 ? 13.251 -4.163 -17.092 1.00 86.31 298 LEU A O 1
ATOM 2448 N N . THR A 1 299 ? 14.038 -6.105 -16.280 1.00 87.44 299 THR A N 1
ATOM 2449 C CA . THR A 1 299 ? 12.860 -6.438 -15.469 1.00 87.44 299 THR A CA 1
ATOM 2450 C C . THR A 1 299 ? 12.550 -5.329 -14.471 1.00 87.44 299 THR A C 1
ATOM 2452 O O . THR A 1 299 ? 11.403 -4.896 -14.372 1.00 87.44 299 THR A O 1
ATOM 2455 N N . ARG A 1 300 ? 13.570 -4.802 -13.782 1.00 83.94 300 ARG A N 1
ATOM 2456 C CA . ARG A 1 300 ? 13.411 -3.677 -12.856 1.00 83.94 300 ARG A CA 1
ATOM 2457 C C . ARG A 1 300 ?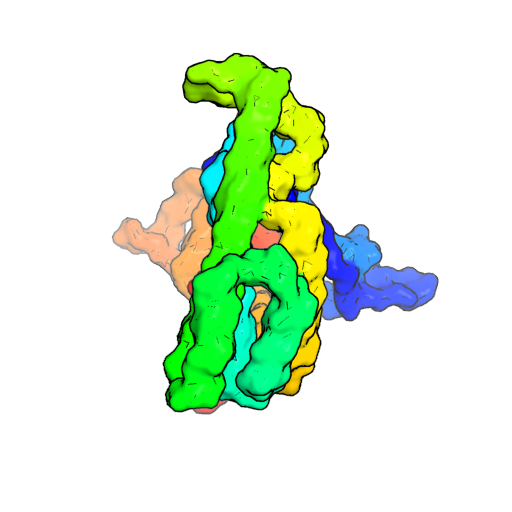 12.889 -2.437 -13.567 1.00 83.94 300 ARG A C 1
ATOM 2459 O O . ARG A 1 300 ? 11.928 -1.841 -13.100 1.00 83.94 300 ARG A O 1
ATOM 2466 N N . THR A 1 301 ? 13.455 -2.103 -14.723 1.00 89.19 301 THR A N 1
ATOM 2467 C CA . THR A 1 301 ? 13.023 -0.936 -15.499 1.00 89.19 301 THR A CA 1
ATOM 2468 C C . THR A 1 301 ? 11.573 -1.066 -15.979 1.00 89.19 301 THR A C 1
ATOM 2470 O O . THR A 1 301 ? 10.823 -0.089 -15.951 1.00 89.19 301 THR A O 1
ATOM 2473 N N . ILE A 1 302 ? 11.149 -2.267 -16.388 1.00 93.12 302 ILE A N 1
ATOM 2474 C CA . ILE A 1 302 ? 9.752 -2.542 -16.750 1.00 93.12 302 ILE A CA 1
ATOM 2475 C C . ILE A 1 302 ? 8.844 -2.377 -15.523 1.00 93.12 302 ILE A C 1
ATOM 2477 O O . ILE A 1 302 ? 7.819 -1.702 -15.616 1.00 93.12 302 ILE A O 1
ATOM 2481 N N . CYS A 1 303 ? 9.220 -2.942 -14.371 1.00 92.00 303 CYS A N 1
ATOM 2482 C CA . CYS A 1 303 ? 8.465 -2.807 -13.123 1.00 92.00 303 CYS A CA 1
ATOM 2483 C C . CYS A 1 303 ? 8.331 -1.346 -12.675 1.00 92.00 303 CYS A C 1
ATOM 2485 O O . CYS A 1 303 ? 7.229 -0.919 -12.337 1.00 92.00 303 CYS A O 1
ATOM 2487 N N . ASP A 1 304 ? 9.413 -0.566 -12.708 1.00 89.31 304 ASP A N 1
ATOM 2488 C CA . ASP A 1 304 ? 9.408 0.860 -12.357 1.00 89.31 304 ASP A CA 1
ATOM 2489 C C . ASP A 1 304 ? 8.492 1.656 -13.301 1.00 89.31 304 ASP A C 1
ATOM 2491 O O . ASP A 1 304 ? 7.734 2.525 -12.872 1.00 89.31 304 ASP A O 1
ATOM 2495 N N . TYR A 1 305 ? 8.500 1.322 -14.595 1.00 94.88 305 TYR A N 1
ATOM 2496 C CA . TYR A 1 305 ? 7.622 1.966 -15.566 1.00 94.88 305 TYR A CA 1
ATOM 2497 C C . TYR A 1 305 ? 6.144 1.612 -15.359 1.00 94.88 305 TYR A C 1
ATOM 2499 O O . TYR A 1 305 ? 5.305 2.511 -15.355 1.00 94.88 305 TYR A O 1
ATOM 2507 N N . ILE A 1 306 ? 5.818 0.328 -15.169 1.00 96.06 306 ILE A N 1
ATOM 2508 C CA . ILE A 1 306 ? 4.438 -0.133 -14.957 1.00 96.06 306 ILE A CA 1
ATOM 2509 C C . ILE A 1 306 ? 3.889 0.369 -13.618 1.00 96.06 306 ILE A C 1
ATOM 2511 O O . ILE A 1 306 ? 2.761 0.851 -13.572 1.00 96.06 306 ILE A O 1
ATOM 2515 N N . SER A 1 307 ? 4.675 0.311 -12.540 1.00 93.56 307 SER A N 1
ATOM 2516 C CA . SER A 1 307 ? 4.251 0.799 -11.217 1.00 93.56 307 SER A CA 1
ATOM 2517 C C . SER A 1 307 ? 4.055 2.318 -11.171 1.00 93.56 307 SER A C 1
ATOM 2519 O O . SER A 1 307 ? 3.261 2.804 -10.372 1.00 93.56 307 SER A O 1
ATOM 2521 N N . GLY A 1 308 ? 4.719 3.073 -12.054 1.00 94.44 308 GLY A N 1
ATOM 2522 C CA . GLY A 1 308 ? 4.504 4.512 -12.220 1.00 94.44 308 GLY A CA 1
ATOM 2523 C C . GLY A 1 308 ? 3.240 4.888 -13.008 1.00 94.44 308 GLY A C 1
ATOM 2524 O O . GLY A 1 308 ? 2.968 6.077 -13.192 1.00 94.44 308 GLY A O 1
ATOM 2525 N N . MET A 1 309 ? 2.478 3.914 -13.516 1.00 96.25 309 MET A N 1
ATOM 2526 C CA . MET A 1 309 ? 1.248 4.167 -14.267 1.00 96.25 309 MET A CA 1
ATOM 2527 C C . MET A 1 309 ? 0.061 4.431 -13.340 1.00 96.25 309 MET A C 1
ATOM 2529 O O . MET A 1 309 ? -0.106 3.791 -12.311 1.00 96.25 309 MET A O 1
ATOM 2533 N N . THR A 1 310 ? -0.838 5.318 -13.769 1.00 96.06 310 THR A N 1
ATOM 2534 C CA . THR A 1 310 ? -2.203 5.357 -13.217 1.00 96.06 310 THR A CA 1
ATOM 2535 C C . THR A 1 310 ? -3.059 4.271 -13.866 1.00 96.06 310 THR A C 1
ATOM 2537 O O . THR A 1 310 ? -2.818 3.917 -15.023 1.00 96.06 310 THR A O 1
ATOM 2540 N N . ASP A 1 311 ? -4.125 3.826 -13.200 1.00 94.25 311 ASP A N 1
ATOM 2541 C CA . ASP A 1 311 ? -5.060 2.821 -13.731 1.00 94.25 311 ASP A CA 1
ATOM 2542 C C . ASP A 1 311 ? -5.564 3.166 -15.136 1.00 94.25 311 ASP A C 1
ATOM 2544 O O . ASP A 1 311 ? -5.535 2.347 -16.056 1.00 94.25 311 ASP A O 1
ATOM 2548 N N . ARG A 1 312 ? -5.984 4.423 -15.341 1.00 94.88 312 ARG A N 1
ATOM 2549 C CA . ARG A 1 312 ? -6.470 4.901 -16.646 1.00 94.88 312 ARG A CA 1
ATOM 2550 C C . ARG A 1 312 ? -5.393 4.799 -17.719 1.00 94.88 312 ARG A C 1
ATOM 2552 O O . ARG A 1 312 ? -5.705 4.456 -18.860 1.00 94.88 312 ARG A O 1
ATOM 2559 N N . TYR A 1 313 ? -4.150 5.115 -17.365 1.00 96.00 313 TYR A N 1
ATOM 2560 C CA . TYR A 1 313 ? -3.031 5.029 -18.290 1.00 96.00 313 TYR A CA 1
ATOM 2561 C C . TYR A 1 313 ? -2.687 3.571 -18.606 1.00 96.00 313 TYR A C 1
ATOM 2563 O O . TYR A 1 313 ? -2.613 3.242 -19.783 1.00 96.00 313 TYR A O 1
ATOM 2571 N N . ALA A 1 314 ? -2.595 2.687 -17.608 1.00 96.19 314 ALA A N 1
ATOM 2572 C CA . ALA A 1 314 ? -2.338 1.260 -17.815 1.00 96.19 314 ALA A CA 1
ATOM 2573 C C . ALA A 1 314 ? -3.404 0.604 -18.712 1.00 96.19 314 ALA A C 1
ATOM 2575 O O . ALA A 1 314 ? -3.074 -0.090 -19.674 1.00 96.19 314 ALA A O 1
ATOM 2576 N N . ILE A 1 315 ? -4.690 0.894 -18.473 1.00 94.62 315 ILE A N 1
ATOM 2577 C CA . ILE A 1 315 ? -5.798 0.425 -19.324 1.00 94.62 315 ILE A CA 1
ATOM 2578 C C . ILE A 1 315 ? -5.658 0.952 -20.758 1.00 94.62 315 ILE A C 1
ATOM 2580 O O . ILE A 1 315 ? -5.870 0.210 -21.719 1.00 94.62 315 ILE A O 1
ATOM 2584 N N . SER A 1 316 ? -5.342 2.239 -20.917 1.00 94.69 316 SER A N 1
ATOM 2585 C CA . SER A 1 316 ? -5.160 2.869 -22.229 1.00 94.69 316 SER A CA 1
ATOM 2586 C C . SER A 1 316 ? -3.983 2.258 -22.985 1.00 94.69 316 SER A C 1
ATOM 2588 O O . SER A 1 316 ? -4.119 1.901 -24.153 1.00 94.69 316 SER A O 1
ATOM 2590 N N . GLU A 1 317 ? -2.852 2.073 -22.311 1.00 95.00 317 GLU A N 1
ATOM 2591 C CA . GLU A 1 317 ? -1.636 1.526 -22.900 1.00 95.00 317 GLU A CA 1
ATOM 2592 C C . GLU A 1 317 ? -1.831 0.070 -23.326 1.00 95.00 317 GLU A C 1
ATOM 2594 O O . GLU A 1 317 ? -1.541 -0.289 -24.465 1.00 95.00 317 GLU A O 1
ATOM 2599 N N . HIS A 1 318 ? -2.470 -0.738 -22.477 1.00 95.12 318 HIS A N 1
ATOM 2600 C CA . HIS A 1 318 ? -2.857 -2.103 -22.824 1.00 95.12 318 HIS A CA 1
ATOM 2601 C C . HIS A 1 318 ? -3.771 -2.147 -24.059 1.00 95.12 318 HIS A C 1
ATOM 2603 O O . HIS A 1 318 ? -3.601 -2.983 -24.946 1.00 95.12 318 HIS A O 1
ATOM 2609 N N . ARG A 1 319 ? -4.734 -1.219 -24.166 1.00 93.81 319 ARG A N 1
ATOM 2610 C CA . ARG A 1 319 ? -5.600 -1.122 -25.353 1.00 93.81 319 ARG A CA 1
ATOM 2611 C C . ARG A 1 319 ? -4.829 -0.753 -26.617 1.00 93.81 319 ARG A C 1
ATOM 2613 O O . ARG A 1 319 ? -5.147 -1.307 -27.661 1.00 93.81 319 ARG A O 1
ATOM 2620 N N . LYS A 1 320 ? -3.838 0.140 -26.546 1.00 92.06 320 LYS A N 1
ATOM 2621 C CA . LYS A 1 320 ? -3.011 0.495 -27.714 1.00 92.06 320 LYS A CA 1
ATOM 2622 C C . LYS A 1 320 ? -2.195 -0.689 -28.222 1.00 92.06 320 LYS A C 1
ATOM 2624 O O . LYS A 1 320 ? -2.045 -0.826 -29.430 1.00 92.06 320 LYS A O 1
ATOM 2629 N N . LEU A 1 321 ? -1.685 -1.519 -27.311 1.00 89.19 321 LEU A N 1
ATOM 2630 C CA . LEU A 1 321 ? -0.866 -2.680 -27.660 1.00 89.19 321 LEU A CA 1
ATOM 2631 C C . LEU A 1 321 ? -1.691 -3.821 -28.270 1.00 89.19 321 LEU A C 1
ATOM 2633 O O . LEU A 1 321 ? -1.253 -4.423 -29.244 1.00 89.19 321 LEU A O 1
ATOM 2637 N N . TYR A 1 322 ? -2.885 -4.097 -27.733 1.00 85.94 322 TYR A N 1
ATOM 2638 C CA . TYR A 1 322 ? -3.626 -5.323 -28.068 1.00 85.94 322 TYR A CA 1
ATOM 2639 C C . TYR A 1 322 ? -4.984 -5.118 -28.746 1.00 85.94 322 TYR A C 1
ATOM 2641 O O . TYR A 1 322 ? -5.505 -6.043 -29.358 1.00 85.94 322 TYR A O 1
ATOM 2649 N N . ASN A 1 323 ? -5.578 -3.927 -28.656 1.00 78.19 323 ASN A N 1
ATOM 2650 C CA . ASN A 1 323 ? -6.932 -3.643 -29.146 1.00 78.19 323 ASN A CA 1
ATOM 2651 C C . ASN A 1 323 ? -6.955 -2.447 -30.106 1.00 78.19 323 ASN A C 1
ATOM 2653 O O . ASN A 1 323 ? -7.892 -1.645 -30.074 1.00 78.19 323 ASN A O 1
ATOM 2657 N N . TYR A 1 324 ? -5.921 -2.320 -30.942 1.00 60.84 324 TYR A N 1
ATOM 2658 C CA . TYR A 1 324 ? -5.844 -1.274 -31.957 1.00 60.84 324 TYR A CA 1
ATOM 2659 C C . TYR A 1 324 ? -7.061 -1.376 -32.894 1.00 60.84 324 TYR A C 1
ATOM 2661 O O . TYR A 1 324 ? -7.223 -2.367 -33.608 1.00 60.84 324 TYR A O 1
ATOM 2669 N N . LYS A 1 325 ? -7.942 -0.372 -32.839 1.00 45.59 325 LYS A N 1
ATOM 2670 C CA . LYS A 1 325 ? -9.027 -0.142 -33.796 1.00 45.59 325 LYS A CA 1
ATOM 2671 C C . LYS A 1 325 ? -8.747 1.128 -34.569 1.00 45.59 325 LYS A C 1
ATOM 2673 O O . LYS A 1 325 ? -8.377 2.122 -33.903 1.00 45.59 325 LYS A O 1
#

Organism: NCBI:txid99675

Nearest PDB structures (foldseek):
  8snb-assembly1_1G  TM=1.592E-01  e=2.707E+00  Strongylocentrotus purpuratus
  8to0-assembly1_z0  TM=1.224E-01  e=5.981E+00  Mus musculus

Mean predicted aligned error: 10.38 Å

Solvent-accessible surface area (backbone atoms only — not comparable to full-atom values): 18387 Å² total; per-residue (Å²): 134,54,67,43,57,54,40,48,52,64,75,74,44,78,73,58,56,70,70,42,89,50,50,43,86,49,101,88,49,44,36,34,76,85,50,98,56,102,44,68,44,88,53,78,39,45,49,61,49,56,72,52,62,60,57,41,53,58,52,52,73,75,45,73,50,74,58,33,71,57,71,66,58,37,48,51,54,51,46,52,54,51,49,50,54,41,50,53,52,51,52,19,46,74,72,64,56,41,54,68,70,58,51,52,52,48,50,50,67,51,38,61,89,62,54,50,72,70,55,54,53,49,63,63,62,41,76,82,52,58,69,73,59,39,55,57,52,56,41,48,50,52,48,48,38,53,50,54,39,25,55,53,39,19,51,56,43,49,51,52,50,30,62,76,67,68,49,83,46,72,67,52,46,64,77,38,34,54,57,54,42,63,76,36,42,90,78,37,60,68,56,47,48,32,59,37,78,66,55,47,54,29,51,52,53,49,52,48,54,49,38,64,42,37,59,65,23,73,67,44,49,50,50,52,53,51,52,54,48,47,54,50,54,47,52,48,48,39,70,80,39,55,79,71,52,55,66,68,55,55,49,51,38,50,61,74,74,40,62,94,74,61,62,60,84,39,41,56,96,89,37,77,35,54,69,58,50,42,57,47,47,55,52,45,52,74,73,34,64,84,38,67,69,53,44,51,45,50,52,51,44,51,50,57,54,58,70,71,46,51,72,72,52,50,56,49,53,45,35,62,76,74,59,75,124